Protein AF-Q8KQY7-F1 (afdb_monomer)

Mean predicted aligned error: 9.25 Å

Organism: Vibrio cholerae (NCBI:txid666)

Radius of gyration: 23.33 Å; Cα contacts (8 Å, |Δi|>4): 199; chains: 1; bounding box: 52×36×63 Å

Secondary structure (DSSP, 8-state):
-TTTTSHHHHHHHHHH--SS---HHHHHTS---GGGS-HHHHHHHHHHHHHHHTTSTTSTT-------SSSHHHHHHHHHHHHHHHHHHHHHHHHHHHHHHHTT-------PPPPGGG---TT-S-HHHHHHHHHHHHHHHHHHHHTTSB-SSS-SBS--SS-HHHHHHHHHTTTTTTSPPPSSS-----SS--STT-HHHH--

Solvent-accessible surface area (backbone atoms only — not comparable to full-atom values): 12326 Å² total; per-residue (Å²): 108,65,55,65,74,22,72,65,41,51,51,52,45,52,70,79,37,88,60,92,77,84,50,73,66,62,59,68,73,48,81,89,51,61,89,52,46,60,68,65,57,46,52,49,44,53,50,50,53,50,54,57,46,29,63,34,83,88,31,94,72,25,40,63,79,84,73,84,41,98,42,72,67,52,21,49,49,55,51,51,54,52,50,51,50,50,53,52,53,43,51,52,44,54,36,52,47,38,50,48,56,46,69,80,46,92,59,90,64,87,71,70,72,75,55,79,85,70,49,87,50,89,74,66,59,56,73,69,55,44,52,50,53,52,52,53,48,49,53,51,49,51,51,29,26,41,61,33,30,30,34,97,81,42,76,25,78,69,46,92,66,93,58,67,72,58,53,58,52,42,54,74,72,51,50,35,81,89,58,68,44,48,94,83,65,68,66,51,84,69,100,60,91,83,50,91,62,18,45,77,74,72,56,132

Structure (mmCIF, N/CA/C/O backbone):
data_AF-Q8KQY7-F1
#
_entry.id   AF-Q8KQY7-F1
#
loop_
_atom_site.group_PDB
_atom_site.id
_atom_site.type_symbol
_atom_site.label_atom_id
_atom_site.label_alt_id
_atom_site.la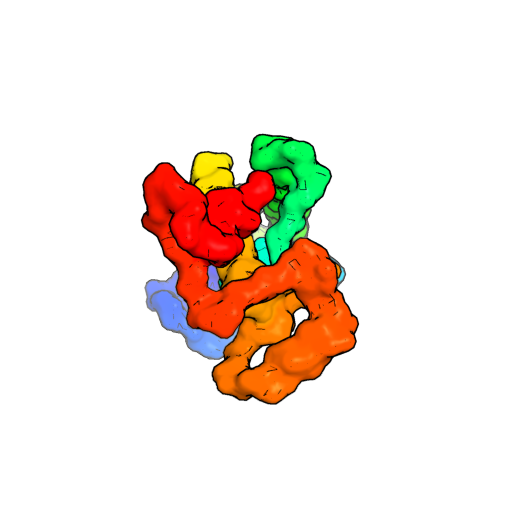bel_comp_id
_atom_site.label_asym_id
_atom_site.label_entity_id
_atom_site.label_seq_id
_atom_site.pdbx_PDB_ins_code
_atom_site.Cartn_x
_atom_site.Cartn_y
_atom_site.Cartn_z
_atom_site.occupancy
_atom_site.B_iso_or_equiv
_atom_site.auth_seq_id
_atom_site.auth_comp_id
_atom_site.auth_asym_id
_atom_site.auth_atom_id
_atom_site.pdbx_PDB_model_num
ATOM 1 N N . MET A 1 1 ? 7.259 -6.000 -18.649 1.00 64.69 1 MET A N 1
ATOM 2 C CA . MET A 1 1 ? 7.197 -5.222 -17.393 1.00 64.69 1 MET A CA 1
ATOM 3 C C . MET A 1 1 ? 8.483 -4.444 -17.168 1.00 64.69 1 MET A C 1
ATOM 5 O O . MET A 1 1 ? 8.448 -3.244 -17.367 1.00 64.69 1 MET A O 1
ATOM 9 N N . GLY A 1 2 ? 9.622 -5.087 -16.873 1.00 77.38 2 GLY A N 1
ATOM 10 C CA . GLY A 1 2 ? 10.841 -4.356 -16.487 1.00 77.38 2 GLY A CA 1
ATOM 11 C C . GLY A 1 2 ? 11.333 -3.293 -17.482 1.00 77.38 2 GLY A C 1
ATOM 12 O O . GLY A 1 2 ? 11.540 -2.163 -17.074 1.00 77.38 2 GLY A O 1
ATOM 13 N N . PHE A 1 3 ? 11.441 -3.603 -18.782 1.00 82.88 3 PHE A N 1
ATOM 14 C CA . PHE A 1 3 ? 11.858 -2.613 -19.793 1.00 82.88 3 PHE A CA 1
ATOM 15 C C . PHE A 1 3 ? 10.858 -1.455 -19.949 1.00 82.88 3 PHE A C 1
ATOM 17 O O . PHE A 1 3 ? 11.256 -0.295 -19.948 1.00 82.88 3 PHE A O 1
ATOM 24 N N . LEU A 1 4 ? 9.562 -1.766 -20.047 1.00 84.44 4 LEU A N 1
ATOM 25 C CA . LEU A 1 4 ? 8.505 -0.779 -20.307 1.00 84.44 4 LEU A CA 1
ATOM 26 C C . LEU A 1 4 ? 8.338 0.247 -19.179 1.00 84.44 4 LEU A C 1
ATOM 28 O O . LEU A 1 4 ? 7.911 1.364 -19.444 1.00 84.44 4 LEU A O 1
ATOM 32 N N . ASN A 1 5 ? 8.716 -0.114 -17.952 1.00 82.69 5 ASN A N 1
ATOM 33 C CA . ASN A 1 5 ? 8.678 0.787 -16.800 1.00 82.69 5 ASN A CA 1
ATOM 34 C C . ASN A 1 5 ? 9.937 1.660 -16.672 1.00 82.69 5 ASN A C 1
ATOM 36 O O . ASN A 1 5 ? 10.034 2.453 -15.744 1.00 82.69 5 ASN A O 1
ATOM 40 N N . THR A 1 6 ? 10.912 1.535 -17.578 1.00 84.62 6 THR A N 1
ATOM 41 C CA . THR A 1 6 ? 12.096 2.403 -17.549 1.00 84.62 6 THR A CA 1
ATOM 42 C C . THR A 1 6 ? 11.795 3.797 -18.118 1.00 84.62 6 THR A C 1
ATOM 44 O O . THR A 1 6 ? 10.953 3.940 -19.020 1.00 84.62 6 THR A O 1
ATOM 47 N N . PRO A 1 7 ? 12.540 4.836 -17.691 1.00 82.81 7 PRO A N 1
ATOM 48 C CA . PRO A 1 7 ? 12.459 6.170 -18.289 1.00 82.81 7 PRO A CA 1
ATOM 49 C C . PRO A 1 7 ? 12.719 6.163 -19.801 1.00 82.81 7 PRO A C 1
ATOM 51 O O . PRO A 1 7 ? 12.093 6.920 -20.542 1.00 82.81 7 PRO A O 1
ATOM 54 N N . LEU A 1 8 ? 13.596 5.269 -20.275 1.00 83.69 8 LEU A N 1
ATOM 55 C CA . LEU A 1 8 ? 13.886 5.108 -21.698 1.00 83.69 8 LEU A CA 1
ATOM 56 C C . LEU A 1 8 ? 12.649 4.660 -22.481 1.00 83.69 8 LEU A C 1
ATOM 58 O O . LEU A 1 8 ? 12.338 5.261 -23.506 1.00 83.69 8 LEU A O 1
ATOM 62 N N . ALA A 1 9 ? 11.943 3.624 -22.023 1.00 84.62 9 ALA A N 1
ATOM 63 C CA . ALA A 1 9 ? 10.748 3.153 -22.716 1.00 84.62 9 ALA A CA 1
ATOM 64 C C . ALA A 1 9 ? 9.664 4.240 -22.746 1.00 84.62 9 ALA A C 1
ATOM 66 O O . ALA A 1 9 ? 9.079 4.494 -23.796 1.00 84.62 9 ALA A O 1
ATOM 67 N N . THR A 1 10 ? 9.478 4.962 -21.637 1.00 84.44 10 THR A N 1
ATOM 68 C CA . THR A 1 10 ? 8.562 6.115 -21.575 1.00 84.44 10 THR A CA 1
ATOM 69 C C . THR A 1 10 ? 8.949 7.206 -22.579 1.00 84.44 10 THR A C 1
ATOM 71 O O . THR A 1 10 ? 8.086 7.769 -23.253 1.00 84.44 10 THR A O 1
ATOM 74 N N . TYR A 1 11 ? 10.243 7.505 -22.703 1.00 84.00 11 TYR A N 1
ATOM 75 C CA . TYR A 1 11 ? 10.756 8.473 -23.668 1.00 84.00 11 TYR A CA 1
ATOM 76 C C . TYR A 1 11 ? 10.518 8.027 -25.118 1.00 84.00 11 TYR A C 1
ATOM 78 O O . TYR A 1 11 ? 10.010 8.810 -25.919 1.00 84.00 11 TYR A O 1
ATOM 86 N N . LEU A 1 12 ? 10.823 6.768 -25.446 1.00 84.88 12 LEU A N 1
ATOM 87 C CA . LEU A 1 12 ? 10.627 6.212 -26.787 1.00 84.88 12 LEU A CA 1
ATOM 88 C C . LEU A 1 12 ? 9.147 6.189 -27.185 1.00 84.88 12 LEU A C 1
ATOM 90 O O . LEU A 1 12 ? 8.813 6.622 -28.284 1.00 84.88 12 LEU A O 1
ATOM 94 N N . ILE A 1 13 ? 8.255 5.781 -26.278 1.00 85.44 13 ILE A N 1
ATOM 95 C CA . ILE A 1 13 ? 6.805 5.794 -26.519 1.00 85.44 13 ILE A CA 1
ATOM 96 C C . ILE A 1 13 ? 6.324 7.215 -26.832 1.00 85.44 13 ILE A C 1
ATOM 98 O O . ILE A 1 13 ? 5.579 7.407 -27.786 1.00 85.44 13 ILE A O 1
ATOM 102 N N . ARG A 1 14 ? 6.790 8.227 -26.087 1.00 83.69 14 ARG A N 1
ATOM 103 C CA . ARG A 1 14 ? 6.428 9.637 -26.330 1.00 83.69 14 ARG A CA 1
ATOM 104 C C . ARG A 1 14 ? 6.978 10.199 -27.644 1.00 83.69 14 ARG A C 1
ATOM 106 O O . ARG A 1 14 ? 6.418 11.160 -28.166 1.00 83.69 14 ARG A O 1
ATOM 113 N N . LEU A 1 15 ? 8.083 9.652 -28.156 1.00 82.81 15 LEU A N 1
ATOM 114 C CA . LEU A 1 15 ? 8.613 10.017 -29.472 1.00 82.81 15 LEU A CA 1
ATOM 115 C C . LEU A 1 15 ? 7.800 9.391 -30.606 1.00 82.81 15 LEU A C 1
ATOM 117 O O . LEU A 1 15 ? 7.539 10.063 -31.602 1.00 82.81 15 LEU A O 1
ATOM 121 N N . LEU A 1 16 ? 7.424 8.118 -30.460 1.00 81.75 16 LEU A N 1
ATOM 122 C CA . LEU A 1 16 ? 6.660 7.378 -31.466 1.00 81.75 16 LEU A CA 1
ATOM 123 C C . LEU A 1 16 ? 5.197 7.830 -31.512 1.00 81.75 16 LEU A C 1
ATOM 125 O O . LEU A 1 16 ? 4.615 7.942 -32.588 1.00 81.75 16 LEU A O 1
ATOM 129 N N . ASN A 1 17 ? 4.621 8.153 -30.354 1.00 75.94 17 ASN A N 1
ATOM 130 C CA . ASN A 1 17 ? 3.233 8.556 -30.220 1.00 75.94 17 ASN A CA 1
ATOM 131 C C . ASN A 1 17 ? 3.121 9.825 -29.361 1.00 75.94 17 ASN A C 1
ATOM 133 O O . AS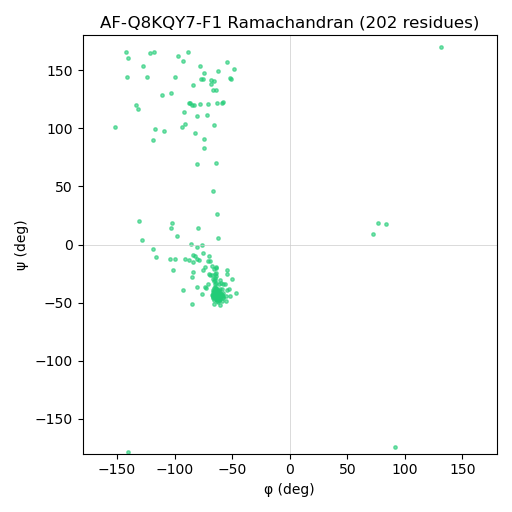N A 1 17 ? 3.447 9.852 -28.175 1.00 75.94 17 ASN A O 1
ATOM 137 N N . THR A 1 18 ? 2.637 10.904 -29.979 1.00 67.62 18 THR A N 1
ATOM 138 C CA . THR A 1 18 ? 2.414 12.199 -29.315 1.00 67.62 18 THR A CA 1
ATOM 139 C C . THR A 1 18 ? 1.090 12.260 -28.550 1.00 67.62 18 THR A C 1
ATOM 141 O O . THR A 1 18 ? 0.848 13.215 -27.811 1.00 67.62 18 THR A O 1
ATOM 144 N N . SER A 1 19 ? 0.220 11.260 -28.720 1.00 73.81 19 SER A N 1
ATOM 145 C CA . SER A 1 19 ? -1.048 11.133 -28.009 1.00 73.81 19 SER A CA 1
ATOM 146 C C . SER A 1 19 ? -0.892 10.291 -26.738 1.00 73.81 19 SER A C 1
ATOM 148 O O . SER A 1 19 ? 0.011 9.473 -26.612 1.00 73.81 19 SER A O 1
ATOM 150 N N . VAL A 1 20 ? -1.808 10.464 -25.783 1.00 70.62 20 VAL A N 1
ATOM 151 C CA . VAL A 1 20 ? -1.830 9.683 -24.528 1.00 70.62 20 VAL A CA 1
ATOM 152 C C . VAL A 1 20 ? -2.206 8.210 -24.773 1.00 70.62 20 VAL A C 1
ATOM 154 O O . VAL A 1 20 ? -2.038 7.369 -23.894 1.00 70.62 20 VAL A O 1
ATOM 157 N N . ASN A 1 21 ? -2.736 7.882 -25.954 1.00 80.94 21 ASN A N 1
ATOM 158 C CA . ASN A 1 21 ? -3.274 6.561 -26.241 1.00 80.94 21 ASN A CA 1
ATOM 159 C C . ASN A 1 21 ? -2.196 5.646 -26.831 1.00 80.94 21 ASN A C 1
ATOM 161 O O . ASN A 1 21 ? -1.873 5.774 -28.008 1.00 80.94 21 ASN A O 1
ATOM 165 N N . ILE A 1 22 ? -1.675 4.727 -26.019 1.00 79.56 22 ILE A N 1
ATOM 166 C CA . ILE A 1 22 ? -0.665 3.743 -26.424 1.00 79.56 22 ILE A CA 1
ATOM 167 C C . ILE A 1 22 ? -1.372 2.539 -27.054 1.00 79.56 22 ILE A C 1
ATOM 169 O O . ILE A 1 22 ? -2.180 1.877 -26.400 1.00 79.56 22 ILE A O 1
ATOM 173 N N . GLN A 1 23 ? -1.069 2.246 -28.317 1.00 83.81 23 GLN A N 1
ATOM 174 C CA . GLN A 1 23 ? -1.564 1.061 -29.016 1.00 83.81 23 GLN A CA 1
ATOM 175 C C . GLN A 1 23 ? -0.535 -0.074 -28.985 1.00 83.81 23 GLN A C 1
ATOM 177 O O . GLN A 1 23 ? 0.649 0.140 -28.748 1.00 83.81 23 GLN A O 1
ATOM 182 N N . VAL A 1 24 ? -0.985 -1.304 -29.256 1.00 82.56 24 VAL A N 1
ATOM 183 C CA . VAL A 1 24 ? -0.096 -2.481 -29.307 1.00 82.56 24 VAL A CA 1
ATOM 184 C C . VAL A 1 24 ? 1.002 -2.303 -30.364 1.00 82.56 24 VAL A C 1
ATOM 186 O O . VAL A 1 24 ? 2.148 -2.640 -30.090 1.00 82.56 24 VAL A O 1
ATOM 189 N N . GLY A 1 25 ? 0.676 -1.700 -31.515 1.00 80.50 25 GLY A N 1
ATOM 190 C CA . GLY A 1 25 ? 1.654 -1.404 -32.570 1.00 80.50 25 GLY A CA 1
ATOM 191 C C . GLY A 1 25 ? 2.779 -0.471 -32.109 1.00 80.50 25 GLY A C 1
ATOM 192 O O . GLY A 1 25 ? 3.936 -0.728 -32.413 1.00 80.50 25 GLY A O 1
ATOM 193 N N . ASP A 1 26 ? 2.471 0.530 -31.275 1.00 81.50 26 ASP A N 1
ATOM 194 C CA . ASP A 1 26 ? 3.483 1.455 -30.738 1.00 81.50 26 ASP A CA 1
ATOM 195 C C . ASP A 1 26 ? 4.498 0.740 -29.829 1.00 81.50 26 ASP A C 1
ATOM 197 O O . ASP A 1 26 ? 5.641 1.174 -29.698 1.00 81.50 26 ASP A O 1
ATOM 201 N N . ILE A 1 27 ? 4.074 -0.345 -29.171 1.00 82.56 27 ILE A N 1
ATOM 202 C CA . ILE A 1 27 ? 4.930 -1.169 -28.310 1.00 82.56 27 ILE A CA 1
ATOM 203 C C . ILE A 1 27 ? 5.768 -2.138 -29.153 1.00 82.56 27 ILE A C 1
ATOM 205 O O . ILE A 1 27 ? 6.920 -2.387 -28.807 1.00 82.56 27 ILE A O 1
ATOM 209 N N . GLU A 1 28 ? 5.214 -2.677 -30.244 1.00 83.81 28 GLU A N 1
ATOM 210 C CA . GLU A 1 28 ? 5.946 -3.547 -31.178 1.00 83.81 28 GLU A CA 1
ATOM 211 C C . GLU A 1 28 ? 7.076 -2.806 -31.905 1.00 83.81 28 GLU A C 1
ATOM 213 O O . GLU A 1 28 ? 8.111 -3.406 -32.192 1.00 83.81 28 GLU A O 1
ATOM 218 N N . ASP A 1 29 ? 6.913 -1.502 -32.133 1.00 82.81 29 ASP A N 1
ATOM 219 C CA . ASP A 1 29 ? 7.931 -0.646 -32.749 1.00 82.81 29 ASP A CA 1
ATOM 220 C C . ASP A 1 29 ? 9.097 -0.293 -31.798 1.00 82.81 29 ASP A C 1
ATOM 222 O O . ASP A 1 29 ? 10.098 0.298 -32.222 1.00 82.81 29 ASP A O 1
ATOM 226 N N . LEU A 1 30 ? 9.013 -0.653 -30.509 1.00 83.62 30 LEU A N 1
ATOM 227 C CA . LEU A 1 30 ? 10.100 -0.433 -29.554 1.00 83.62 30 LEU A CA 1
ATOM 228 C C . LEU A 1 30 ? 11.254 -1.428 -29.760 1.00 83.62 30 LEU A C 1
ATOM 230 O O . LEU A 1 30 ? 11.039 -2.598 -30.077 1.00 83.62 30 LEU A O 1
ATOM 234 N N . PRO A 1 31 ? 12.507 -1.010 -29.497 1.00 83.00 31 PRO A N 1
ATOM 235 C CA . PRO A 1 31 ? 13.640 -1.923 -29.537 1.00 83.00 31 PRO A CA 1
ATOM 236 C C . PRO A 1 31 ? 13.498 -3.007 -28.460 1.00 83.00 31 PRO A C 1
ATOM 238 O O . PRO A 1 31 ? 13.258 -2.707 -27.287 1.00 83.00 31 PRO A O 1
ATOM 241 N N . ASP A 1 32 ? 13.716 -4.269 -28.838 1.00 79.62 32 ASP A N 1
ATOM 242 C CA . ASP A 1 32 ? 13.696 -5.378 -27.885 1.00 79.62 32 ASP A CA 1
ATOM 243 C C . ASP A 1 32 ? 14.960 -5.383 -27.009 1.00 79.62 32 ASP A C 1
ATOM 245 O O . ASP A 1 32 ? 15.990 -5.980 -27.326 1.00 79.62 32 ASP A O 1
ATOM 249 N N . LEU A 1 33 ? 14.866 -4.692 -25.873 1.00 80.44 33 LEU A N 1
ATOM 250 C CA . LEU A 1 33 ? 15.882 -4.662 -24.817 1.00 80.44 33 LEU A CA 1
ATOM 251 C C . LEU A 1 33 ? 15.495 -5.536 -23.616 1.00 80.44 33 LEU A C 1
ATOM 253 O O . LEU A 1 33 ? 16.112 -5.451 -22.552 1.00 80.44 33 LEU A O 1
ATOM 257 N N . SER A 1 34 ? 14.494 -6.409 -23.770 1.00 78.06 34 SER A N 1
ATOM 258 C CA . SER A 1 34 ? 14.005 -7.270 -22.687 1.00 78.06 34 SER A CA 1
ATOM 259 C C . SER A 1 34 ? 15.092 -8.199 -22.133 1.00 78.06 34 SER A C 1
ATOM 261 O O . SER A 1 34 ? 15.149 -8.436 -20.928 1.00 78.06 34 SER A O 1
ATOM 263 N N . SER A 1 35 ? 16.014 -8.645 -22.992 1.00 82.00 35 SER A N 1
ATOM 264 C CA . SER A 1 35 ? 17.150 -9.509 -22.640 1.00 82.00 35 SER A CA 1
ATOM 265 C C . SER A 1 35 ? 18.160 -8.874 -21.675 1.00 82.00 35 SER A C 1
ATOM 267 O O . SER A 1 35 ? 18.935 -9.592 -21.043 1.00 82.00 35 SER A O 1
ATOM 269 N N . LYS A 1 36 ? 18.167 -7.541 -21.550 1.00 82.12 36 LYS A N 1
ATOM 270 C CA . LYS A 1 36 ? 19.074 -6.789 -20.664 1.00 82.12 36 LYS A CA 1
ATOM 271 C C . LYS A 1 36 ? 18.530 -6.629 -19.254 1.00 82.12 36 LYS A C 1
ATOM 273 O O . LYS A 1 36 ? 19.268 -6.274 -18.338 1.00 82.12 36 LYS A O 1
ATOM 278 N N . VAL A 1 37 ? 17.247 -6.912 -19.073 1.00 85.00 37 VAL A N 1
ATOM 279 C CA . VAL A 1 37 ? 16.591 -6.822 -17.781 1.00 85.00 37 VAL A CA 1
ATOM 280 C C . VAL A 1 37 ? 16.766 -8.142 -17.042 1.00 85.00 37 VAL A C 1
ATOM 282 O O . VAL A 1 37 ? 16.335 -9.199 -17.501 1.00 85.00 37 VAL A O 1
ATOM 285 N N . ASN A 1 38 ? 17.372 -8.081 -15.861 1.00 88.31 38 ASN A N 1
ATOM 286 C CA . ASN A 1 38 ? 17.484 -9.242 -14.994 1.00 88.31 38 ASN A CA 1
ATOM 287 C C . ASN A 1 38 ? 16.098 -9.592 -14.415 1.00 88.31 38 ASN A C 1
ATOM 289 O O . ASN A 1 38 ? 15.500 -8.775 -13.708 1.00 88.31 38 ASN A O 1
ATOM 293 N N . PRO A 1 39 ? 15.575 -10.808 -14.657 1.00 89.44 39 PRO A N 1
ATOM 294 C CA . PRO A 1 39 ? 14.245 -11.191 -14.190 1.00 89.44 39 PRO A CA 1
ATOM 295 C C . PRO A 1 39 ? 14.139 -11.226 -12.660 1.00 89.44 39 PRO A C 1
ATOM 297 O O . PRO A 1 39 ? 13.041 -11.060 -12.128 1.00 89.44 39 PRO A O 1
ATOM 300 N N . LYS A 1 40 ? 15.255 -11.419 -11.940 1.00 91.62 40 LYS A N 1
ATOM 301 C CA . LYS A 1 40 ? 15.258 -11.419 -10.469 1.00 91.62 40 LYS A CA 1
ATOM 302 C C . LYS A 1 40 ? 14.943 -10.039 -9.901 1.00 91.62 40 LYS A C 1
ATOM 304 O O . LYS A 1 40 ? 14.118 -9.946 -8.999 1.00 91.62 40 LYS A O 1
ATOM 309 N N . ASP A 1 41 ? 15.533 -8.995 -10.474 1.00 91.00 41 ASP A N 1
ATOM 310 C CA . ASP A 1 41 ? 15.344 -7.614 -10.016 1.00 91.00 41 ASP A CA 1
ATOM 311 C C . ASP A 1 41 ? 13.896 -7.169 -10.259 1.00 91.00 41 ASP A C 1
ATOM 313 O O . ASP A 1 41 ? 13.262 -6.585 -9.385 1.00 91.00 41 ASP A O 1
ATOM 317 N N . VAL A 1 42 ? 13.320 -7.564 -11.401 1.00 91.88 42 VAL A N 1
ATOM 318 C CA . VAL A 1 42 ? 11.896 -7.338 -11.705 1.00 91.88 42 VAL A CA 1
ATOM 319 C C . VAL A 1 42 ? 10.988 -8.093 -10.739 1.00 91.88 42 VAL A C 1
ATOM 321 O O . VAL A 1 42 ? 10.008 -7.536 -10.255 1.00 91.88 42 VAL A O 1
ATOM 324 N N . SER A 1 43 ? 11.300 -9.358 -10.450 1.00 93.88 43 SER A N 1
ATOM 325 C CA . SER A 1 43 ? 10.497 -10.168 -9.526 1.00 93.88 43 SER A CA 1
ATOM 326 C C . SER A 1 43 ? 10.514 -9.572 -8.119 1.00 93.88 43 SER A C 1
ATOM 328 O O . SER A 1 43 ? 9.472 -9.509 -7.472 1.00 93.88 43 SER A O 1
ATOM 330 N N . ARG A 1 44 ? 11.675 -9.073 -7.678 1.00 95.38 44 ARG A N 1
ATOM 331 C CA . ARG A 1 44 ? 11.821 -8.397 -6.389 1.00 95.38 44 ARG A CA 1
ATOM 332 C C . ARG A 1 44 ? 11.067 -7.069 -6.345 1.00 95.38 44 ARG A C 1
ATOM 334 O O . ARG A 1 44 ? 10.378 -6.812 -5.367 1.00 95.38 44 ARG A O 1
ATOM 341 N N . ALA A 1 45 ? 11.138 -6.262 -7.403 1.00 93.06 45 ALA A N 1
ATOM 342 C CA . ALA A 1 45 ? 10.368 -5.023 -7.502 1.00 93.06 45 ALA A CA 1
ATOM 343 C C . ALA A 1 45 ? 8.855 -5.288 -7.392 1.00 93.06 45 ALA A C 1
ATOM 345 O O . ALA A 1 45 ? 8.168 -4.633 -6.614 1.00 93.06 45 ALA A O 1
ATOM 346 N N . ILE A 1 46 ? 8.350 -6.313 -8.092 1.00 93.94 46 ILE A N 1
ATOM 347 C CA . ILE A 1 46 ? 6.941 -6.734 -8.002 1.00 93.94 46 ILE A CA 1
ATOM 348 C C . ILE A 1 46 ? 6.585 -7.173 -6.578 1.00 93.94 46 ILE A C 1
ATOM 350 O O . ILE A 1 46 ? 5.524 -6.811 -6.073 1.00 93.94 46 ILE A O 1
ATOM 354 N N . GLU A 1 47 ? 7.450 -7.951 -5.926 1.00 95.56 47 GLU A N 1
ATOM 355 C CA . GLU A 1 47 ? 7.238 -8.403 -4.549 1.00 95.56 47 GLU A CA 1
ATOM 356 C C . GLU A 1 47 ? 7.159 -7.223 -3.570 1.00 95.56 47 GLU A C 1
ATOM 358 O O . GLU A 1 47 ? 6.258 -7.188 -2.734 1.00 95.56 47 GLU A O 1
ATOM 363 N N . LEU A 1 48 ? 8.054 -6.239 -3.696 1.00 94.81 48 LEU A N 1
ATOM 364 C CA . LEU A 1 48 ? 8.064 -5.030 -2.868 1.00 94.81 48 LEU A CA 1
ATOM 365 C C . LEU A 1 48 ? 6.792 -4.203 -3.063 1.00 94.81 48 LEU A C 1
ATOM 367 O O . LEU A 1 48 ? 6.137 -3.861 -2.079 1.00 94.81 48 LEU A O 1
ATOM 371 N N . SER A 1 49 ? 6.397 -3.949 -4.314 1.00 94.12 49 SER A N 1
ATOM 372 C CA . SER A 1 49 ? 5.151 -3.237 -4.618 1.00 94.12 49 SER A CA 1
ATOM 373 C C . SER A 1 49 ? 3.927 -3.986 -4.099 1.00 94.12 49 SER A C 1
ATOM 375 O O . SER A 1 49 ? 3.021 -3.370 -3.549 1.00 94.12 49 SER A O 1
ATOM 377 N N . LYS A 1 50 ? 3.900 -5.321 -4.217 1.00 94.44 50 LYS A N 1
ATOM 378 C CA . LYS A 1 50 ? 2.807 -6.138 -3.676 1.00 94.44 50 LYS A CA 1
ATOM 379 C C . LYS A 1 50 ? 2.770 -6.090 -2.148 1.00 94.44 50 LYS A C 1
ATOM 381 O O . LYS A 1 50 ? 1.694 -6.009 -1.565 1.00 94.44 50 LYS A O 1
ATOM 386 N N . THR A 1 51 ? 3.935 -6.143 -1.510 1.00 93.50 51 THR A N 1
ATOM 387 C CA . THR A 1 51 ? 4.058 -6.092 -0.051 1.00 93.50 51 THR A CA 1
ATOM 388 C C . THR A 1 51 ? 3.535 -4.767 0.483 1.00 93.50 51 THR A C 1
ATOM 390 O O . THR A 1 51 ? 2.733 -4.783 1.408 1.00 93.50 51 THR A O 1
ATOM 393 N N . GLU A 1 52 ? 3.930 -3.645 -0.125 1.00 94.44 52 GLU A N 1
ATOM 394 C CA . GLU A 1 52 ? 3.453 -2.309 0.249 1.00 94.44 52 GLU A CA 1
ATOM 395 C C . GLU A 1 52 ? 1.958 -2.142 -0.026 1.00 94.44 52 GLU A C 1
ATOM 397 O O . GLU A 1 52 ? 1.225 -1.726 0.864 1.00 94.44 52 GLU A O 1
ATOM 402 N N . TRP A 1 53 ? 1.478 -2.578 -1.194 1.00 94.31 53 TRP A N 1
ATOM 403 C CA . TRP A 1 53 ? 0.052 -2.557 -1.519 1.00 94.31 53 TRP A CA 1
ATOM 404 C C . TRP A 1 53 ? -0.784 -3.310 -0.478 1.00 94.31 53 TRP A C 1
ATOM 406 O O . TRP A 1 53 ? -1.797 -2.810 -0.002 1.00 94.31 53 TRP A O 1
ATOM 416 N N . ASN A 1 54 ? -0.327 -4.492 -0.057 1.00 93.62 54 ASN A N 1
ATOM 417 C CA . ASN A 1 54 ? -1.009 -5.309 0.946 1.00 93.62 54 ASN A CA 1
ATOM 418 C C . ASN A 1 54 ? -0.965 -4.725 2.370 1.00 93.62 54 ASN A C 1
ATOM 420 O O . ASN A 1 54 ? -1.688 -5.221 3.235 1.00 93.62 54 ASN A O 1
ATOM 424 N N . MET A 1 55 ? -0.167 -3.680 2.629 1.00 93.00 55 MET A N 1
ATOM 425 C CA . MET A 1 55 ? -0.223 -2.936 3.895 1.00 93.00 55 MET A CA 1
ATOM 426 C C . MET A 1 55 ? -1.458 -2.039 3.992 1.00 93.00 55 MET A C 1
ATOM 428 O O . MET A 1 55 ? -1.820 -1.632 5.100 1.00 93.00 55 MET A O 1
ATOM 432 N N . TRP A 1 56 ? -2.093 -1.723 2.861 1.00 93.81 56 TRP A N 1
ATOM 433 C CA . TRP A 1 56 ? -3.233 -0.820 2.801 1.00 93.81 56 TRP A CA 1
ATOM 434 C C . TRP A 1 56 ? -4.560 -1.569 2.729 1.00 93.81 56 TRP A C 1
ATOM 436 O O . TRP A 1 56 ? -4.689 -2.599 2.068 1.00 93.81 56 TRP A O 1
ATOM 446 N N . GLU A 1 57 ? -5.582 -1.020 3.382 1.00 91.19 57 GLU A N 1
ATOM 447 C CA . GLU A 1 57 ? -6.931 -1.599 3.442 1.00 91.19 57 GLU A CA 1
ATOM 448 C C . GLU A 1 57 ? -7.625 -1.664 2.068 1.00 91.19 57 GLU A C 1
ATOM 450 O O . GLU A 1 57 ? -8.564 -2.437 1.863 1.00 91.19 57 GLU A O 1
ATOM 455 N N . SER A 1 58 ? -7.151 -0.863 1.112 1.00 88.94 58 SER A N 1
ATOM 456 C CA . SER A 1 58 ? -7.563 -0.877 -0.294 1.00 88.94 58 SER A CA 1
ATOM 457 C C . SER A 1 58 ? -7.168 -2.170 -1.020 1.00 88.94 58 SER A C 1
ATOM 459 O O . 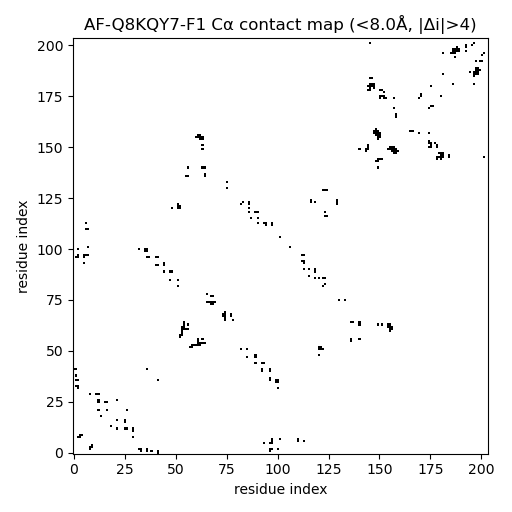SER A 1 58 ? -7.781 -2.504 -2.039 1.00 88.94 58 SER A O 1
ATOM 461 N N . SER A 1 59 ? -6.185 -2.919 -0.506 1.00 91.56 59 SER A N 1
ATOM 462 C CA . SER A 1 59 ? -5.761 -4.185 -1.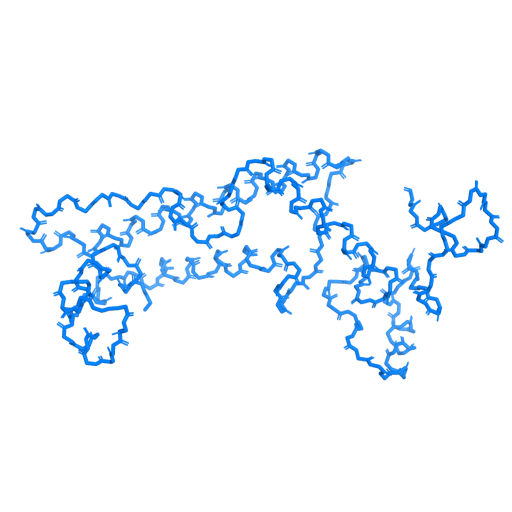097 1.00 91.56 59 SER A CA 1
ATOM 463 C C . SER A 1 59 ? -6.743 -5.323 -0.828 1.00 91.56 59 SER A C 1
ATOM 465 O O . SER A 1 59 ? -7.273 -5.506 0.267 1.00 91.56 59 SER A O 1
ATOM 467 N N . PHE A 1 60 ? -6.914 -6.174 -1.840 1.00 85.06 60 PHE A N 1
ATOM 468 C CA . PHE A 1 60 ? -7.678 -7.415 -1.732 1.00 85.06 60 PHE A CA 1
ATOM 469 C C . PHE A 1 60 ? -7.062 -8.431 -0.762 1.00 85.06 60 PHE A C 1
ATOM 471 O O . PHE A 1 60 ? -7.789 -9.256 -0.214 1.00 85.06 60 PHE A O 1
ATOM 478 N N . GLU A 1 61 ? -5.743 -8.389 -0.562 1.00 88.50 61 GLU A N 1
ATOM 479 C CA . GLU A 1 61 ? -5.008 -9.289 0.338 1.00 88.50 61 GLU A CA 1
ATOM 480 C C . GLU A 1 61 ? -4.642 -8.602 1.666 1.00 88.50 61 GLU A C 1
ATOM 482 O O . GLU A 1 61 ? -3.756 -9.068 2.381 1.00 88.50 61 GLU A O 1
ATOM 487 N N . PHE A 1 62 ? -5.308 -7.494 2.009 1.00 90.38 62 PHE A N 1
ATOM 488 C CA . PHE A 1 62 ? -5.078 -6.802 3.273 1.00 90.38 62 PHE A CA 1
ATOM 489 C C . PHE A 1 62 ? -5.327 -7.727 4.472 1.00 90.38 62 PHE A C 1
ATOM 491 O O . PHE A 1 62 ? -6.428 -8.265 4.647 1.00 90.38 62 PHE A O 1
ATOM 498 N N . SER A 1 63 ? -4.301 -7.890 5.309 1.00 84.12 63 SER A N 1
ATOM 499 C CA . SER A 1 63 ? -4.323 -8.795 6.461 1.00 84.12 63 SER A CA 1
ATOM 500 C C . SER A 1 63 ? -4.595 -8.111 7.801 1.00 84.12 63 SER A C 1
ATOM 502 O O . SER A 1 63 ? -4.910 -8.803 8.767 1.00 84.12 63 SER A O 1
ATOM 504 N N . GLY A 1 64 ? -4.531 -6.779 7.858 1.00 87.00 64 GLY A N 1
ATOM 505 C CA . GLY A 1 64 ? -4.723 -5.989 9.072 1.00 87.00 64 GLY A CA 1
ATOM 506 C C . GLY A 1 64 ? -3.621 -4.952 9.276 1.00 87.00 64 GLY A C 1
ATOM 507 O O . GLY A 1 64 ? -2.602 -4.944 8.584 1.00 87.00 64 GLY A O 1
ATOM 508 N N . VAL A 1 65 ? -3.820 -4.053 10.243 1.00 89.50 65 VAL A N 1
ATOM 509 C CA . VAL A 1 65 ? -2.805 -3.050 10.597 1.00 89.50 65 VAL A CA 1
ATOM 510 C C . VAL A 1 65 ? -1.833 -3.639 11.612 1.00 89.50 65 VAL A C 1
ATOM 512 O O . VAL A 1 65 ? -2.231 -4.024 12.711 1.00 89.50 65 VAL A O 1
ATOM 515 N N . LYS A 1 66 ? -0.541 -3.657 11.272 1.00 85.62 66 LYS A N 1
ATOM 516 C CA . LYS A 1 66 ? 0.521 -4.029 12.215 1.00 85.62 66 LYS A CA 1
ATOM 517 C C . LYS A 1 66 ? 0.705 -2.924 13.251 1.00 85.62 66 LYS A C 1
ATOM 519 O O . LYS A 1 66 ? 1.173 -1.833 12.931 1.00 85.62 66 LYS A O 1
ATOM 524 N N . PHE A 1 67 ? 0.343 -3.215 14.495 1.00 86.19 67 PHE A N 1
ATOM 525 C CA . PHE A 1 67 ? 0.527 -2.317 15.630 1.00 86.19 67 PHE A CA 1
ATOM 526 C C . PHE A 1 67 ? 1.445 -2.986 16.661 1.00 86.19 67 PHE A C 1
ATOM 528 O O . PHE A 1 67 ? 0.990 -3.733 17.522 1.00 86.19 67 PHE A O 1
ATOM 535 N N . GLU A 1 68 ? 2.754 -2.763 16.528 1.00 83.81 68 GLU A N 1
ATOM 536 C CA . GLU A 1 68 ? 3.792 -3.484 17.293 1.00 83.81 68 GLU A CA 1
ATOM 537 C C . GLU A 1 68 ? 4.414 -2.652 18.434 1.00 83.81 68 GLU A C 1
ATOM 539 O O . GLU A 1 68 ? 5.110 -3.189 19.296 1.00 83.81 68 GLU A O 1
ATOM 544 N N . GLY A 1 69 ? 4.173 -1.339 18.460 1.00 83.50 69 GLY A N 1
ATOM 545 C CA . GLY A 1 69 ? 4.653 -0.422 19.493 1.00 83.50 69 GLY A CA 1
ATOM 546 C C . GLY A 1 69 ? 3.705 -0.300 20.688 1.00 83.50 69 GLY A C 1
ATOM 547 O O . GLY A 1 69 ? 2.532 -0.668 20.630 1.00 83.50 69 GLY A O 1
ATOM 548 N N . LYS A 1 70 ? 4.198 0.278 21.793 1.00 87.44 70 LYS A N 1
ATOM 549 C CA . LYS A 1 70 ? 3.378 0.534 22.997 1.00 87.44 70 LYS A CA 1
ATOM 550 C C . LYS A 1 70 ? 2.528 1.796 22.878 1.00 87.44 70 LYS A C 1
ATOM 552 O O . LYS A 1 70 ? 1.665 2.048 23.712 1.00 87.44 70 LYS A O 1
ATOM 557 N N . SER A 1 71 ? 2.812 2.620 21.876 1.00 91.81 71 SER A N 1
ATOM 558 C CA . SER A 1 71 ? 2.106 3.861 21.593 1.00 91.81 71 SER A CA 1
ATOM 559 C C . SER A 1 71 ? 1.923 4.034 20.092 1.00 91.81 71 SER A C 1
ATOM 561 O O . SER A 1 71 ? 2.665 3.459 19.294 1.00 91.81 71 SER A O 1
ATOM 563 N N . PHE A 1 72 ? 0.974 4.892 19.713 1.00 90.06 72 PHE A N 1
ATOM 564 C CA . PHE A 1 72 ? 0.763 5.277 18.319 1.00 90.06 72 PHE A CA 1
ATOM 565 C C . PHE A 1 72 ? 2.061 5.759 17.655 1.00 90.06 72 PHE A C 1
ATOM 567 O O . PHE A 1 72 ? 2.368 5.354 16.539 1.00 90.06 72 PHE A O 1
ATOM 574 N N . TYR A 1 73 ? 2.842 6.588 18.356 1.00 92.50 73 TYR A N 1
ATOM 575 C CA . TYR A 1 73 ? 4.092 7.134 17.830 1.00 92.50 73 TYR A CA 1
ATOM 576 C C . TYR A 1 73 ? 5.135 6.045 17.559 1.00 92.50 73 TYR A C 1
ATOM 578 O O . TYR A 1 73 ? 5.750 6.046 16.497 1.00 92.50 73 TYR A O 1
ATOM 586 N N . GLU A 1 74 ? 5.322 5.105 18.490 1.00 94.31 74 GLU A N 1
ATOM 587 C CA . GLU A 1 74 ? 6.274 4.002 18.308 1.00 94.31 74 GLU A CA 1
ATOM 588 C C . GLU A 1 74 ? 5.866 3.087 17.149 1.00 94.31 74 GLU A C 1
ATOM 590 O O . GLU A 1 74 ? 6.698 2.783 16.296 1.00 94.31 74 GLU A O 1
ATOM 595 N N . SER A 1 75 ? 4.589 2.701 17.077 1.00 94.50 75 SER A N 1
ATOM 596 C CA . SER A 1 75 ? 4.070 1.869 15.985 1.00 94.50 75 SER A CA 1
ATOM 597 C C . SER A 1 75 ? 4.185 2.575 14.631 1.00 94.50 75 SER A C 1
ATOM 599 O O . SER A 1 75 ? 4.649 1.977 13.661 1.00 94.50 75 SER A O 1
ATOM 601 N N . PHE A 1 76 ? 3.834 3.865 14.567 1.00 94.88 76 PHE A N 1
ATOM 602 C CA . PHE A 1 76 ? 3.970 4.657 13.346 1.00 94.88 76 PHE A CA 1
ATOM 603 C C . PHE A 1 76 ? 5.432 4.791 12.919 1.00 94.88 76 PHE A C 1
ATOM 605 O O . PHE A 1 76 ? 5.738 4.705 11.735 1.00 94.88 76 PHE A O 1
ATOM 612 N N . LYS A 1 77 ? 6.348 4.977 13.874 1.00 94.81 77 LYS A N 1
ATOM 613 C CA . LYS A 1 77 ? 7.779 5.065 13.588 1.00 94.81 77 LYS A CA 1
ATOM 614 C C . LYS A 1 77 ? 8.297 3.778 12.939 1.00 94.81 77 LYS A C 1
ATOM 616 O O . LYS A 1 77 ? 8.970 3.869 11.919 1.00 94.81 77 LYS A O 1
ATOM 621 N N . LEU A 1 78 ? 7.945 2.609 13.479 1.00 95.12 78 LEU A N 1
ATOM 622 C CA . LEU A 1 78 ? 8.320 1.313 12.895 1.00 95.12 78 LEU A CA 1
ATOM 623 C C . LEU A 1 78 ? 7.741 1.137 11.484 1.00 95.12 78 LEU A C 1
ATOM 625 O O . LEU A 1 78 ? 8.449 0.731 10.564 1.00 95.12 78 LEU A O 1
ATOM 629 N N . PHE A 1 79 ? 6.473 1.505 11.291 1.00 94.62 79 PHE A N 1
ATOM 630 C CA . PHE A 1 79 ? 5.830 1.489 9.977 1.00 94.62 79 PHE A CA 1
ATOM 631 C C . PHE A 1 79 ? 6.524 2.429 8.976 1.00 94.62 79 PHE A C 1
ATOM 633 O O . PHE A 1 79 ? 6.770 2.061 7.826 1.00 94.62 79 PHE A O 1
ATOM 640 N N . HIS A 1 80 ? 6.883 3.636 9.410 1.00 94.50 80 HIS A N 1
ATOM 641 C CA . HIS A 1 80 ? 7.589 4.607 8.582 1.00 94.50 80 HIS A CA 1
ATOM 642 C C . HIS A 1 80 ? 8.998 4.127 8.201 1.00 94.50 80 HIS A C 1
ATOM 644 O O . HIS A 1 80 ? 9.411 4.282 7.053 1.00 94.50 80 HIS A O 1
ATOM 650 N N . GLU A 1 81 ? 9.730 3.511 9.130 1.00 94.81 81 GLU A N 1
ATOM 651 C CA . GLU A 1 81 ? 11.044 2.917 8.858 1.00 94.81 81 GLU A CA 1
ATOM 652 C C . GLU A 1 81 ? 10.943 1.783 7.824 1.00 94.81 81 GLU A C 1
ATOM 654 O O . GLU A 1 81 ? 11.733 1.735 6.878 1.00 94.81 81 GLU A O 1
ATOM 659 N N . GLU A 1 82 ? 9.939 0.913 7.952 1.00 94.25 82 GLU A N 1
ATOM 660 C CA . GLU A 1 82 ? 9.713 -0.196 7.024 1.00 94.25 82 GLU A CA 1
ATOM 661 C C . GLU A 1 82 ? 9.328 0.281 5.617 1.00 94.25 82 GLU A C 1
ATOM 663 O O . GLU A 1 82 ? 9.915 -0.154 4.626 1.00 94.25 82 GLU A O 1
ATOM 668 N N . THR A 1 83 ? 8.383 1.215 5.513 1.00 93.75 83 THR A N 1
ATOM 669 C CA . THR A 1 83 ? 7.967 1.789 4.222 1.00 93.75 83 THR A CA 1
ATOM 670 C C . THR A 1 83 ? 9.108 2.550 3.553 1.00 93.75 83 THR A C 1
ATOM 672 O O . THR A 1 83 ? 9.346 2.374 2.360 1.00 93.75 83 THR A O 1
ATOM 675 N N . THR A 1 84 ? 9.897 3.308 4.320 1.00 94.56 84 THR A N 1
ATOM 676 C CA . THR A 1 84 ? 11.100 3.989 3.816 1.00 94.56 84 THR A CA 1
ATOM 677 C C . THR A 1 84 ? 12.127 2.992 3.282 1.00 94.56 84 THR A C 1
ATOM 679 O O . THR A 1 84 ? 12.744 3.230 2.242 1.00 94.56 84 THR A O 1
ATOM 682 N N . ARG A 1 85 ? 12.314 1.850 3.954 1.00 96.38 85 ARG A N 1
ATOM 683 C CA . ARG A 1 85 ? 13.191 0.775 3.473 1.00 96.38 85 ARG A CA 1
ATOM 684 C C . ARG A 1 85 ? 12.706 0.216 2.137 1.00 96.38 85 ARG A C 1
ATOM 686 O O . ARG A 1 85 ? 13.511 0.106 1.217 1.00 96.38 85 ARG A O 1
ATOM 693 N N . ILE A 1 86 ? 11.412 -0.087 2.022 1.00 95.69 86 ILE A N 1
ATOM 694 C CA . ILE A 1 86 ? 10.801 -0.609 0.791 1.00 95.69 86 ILE A CA 1
ATOM 695 C C . ILE A 1 86 ? 10.944 0.392 -0.363 1.00 95.69 86 ILE A C 1
ATOM 697 O O . ILE A 1 86 ? 11.365 -0.000 -1.450 1.00 95.69 86 ILE A O 1
ATOM 701 N N . ILE A 1 87 ? 10.647 1.675 -0.127 1.00 94.81 87 ILE A N 1
ATOM 702 C CA . ILE A 1 87 ? 10.760 2.743 -1.134 1.00 94.81 87 ILE A CA 1
ATOM 703 C C . ILE A 1 87 ? 12.196 2.848 -1.648 1.00 94.81 87 ILE A C 1
ATOM 705 O O . ILE A 1 87 ? 12.417 2.844 -2.857 1.00 94.81 87 ILE A O 1
ATOM 709 N N . ASN A 1 88 ? 13.177 2.893 -0.743 1.00 94.69 88 ASN A N 1
ATOM 710 C CA . ASN A 1 88 ? 14.584 2.975 -1.129 1.00 94.69 88 ASN A CA 1
ATOM 711 C C . ASN A 1 88 ? 15.045 1.717 -1.877 1.00 94.69 88 ASN A C 1
ATOM 713 O O . ASN A 1 88 ? 15.757 1.823 -2.871 1.00 94.69 88 ASN A O 1
ATOM 717 N N . GLU A 1 89 ? 14.635 0.523 -1.439 1.00 95.44 89 GLU A N 1
ATOM 718 C CA . GLU A 1 89 ? 14.985 -0.720 -2.133 1.00 95.44 89 GLU A CA 1
ATOM 719 C C . GLU A 1 89 ? 14.405 -0.735 -3.555 1.00 95.44 89 GLU A C 1
ATOM 721 O O . GLU A 1 89 ? 15.139 -0.976 -4.515 1.00 95.44 89 GLU A O 1
ATOM 726 N N . LEU A 1 90 ? 13.127 -0.386 -3.719 1.00 94.31 90 LEU A N 1
ATOM 727 C CA . LEU A 1 90 ? 12.490 -0.304 -5.032 1.00 94.31 90 LEU A CA 1
ATOM 728 C C . LEU A 1 90 ? 13.172 0.737 -5.931 1.00 94.31 90 LEU A C 1
ATOM 730 O O . LEU A 1 90 ? 13.482 0.439 -7.082 1.00 94.31 90 LEU A O 1
ATOM 734 N N . HIS A 1 91 ? 13.496 1.911 -5.386 1.00 93.12 91 HIS A N 1
ATOM 735 C CA . HIS A 1 91 ? 14.231 2.963 -6.091 1.00 93.12 91 HIS A CA 1
ATOM 736 C C . HIS A 1 91 ? 15.599 2.494 -6.594 1.00 93.12 91 HIS A C 1
ATOM 738 O O . HIS A 1 91 ? 15.971 2.756 -7.740 1.00 93.12 91 HIS A O 1
ATOM 744 N N . THR A 1 92 ? 16.340 1.733 -5.783 1.00 92.44 92 THR A N 1
ATOM 745 C CA . THR A 1 92 ? 17.621 1.166 -6.230 1.00 92.44 92 THR A CA 1
ATOM 746 C C . THR A 1 92 ? 17.438 0.144 -7.350 1.00 92.44 92 THR A C 1
ATOM 748 O O . THR A 1 92 ? 18.209 0.152 -8.310 1.00 92.44 92 THR A O 1
ATOM 751 N N . LEU A 1 93 ? 16.404 -0.701 -7.277 1.00 91.94 93 LEU A N 1
ATOM 752 C CA . LEU A 1 93 ? 16.106 -1.694 -8.310 1.00 91.94 93 LEU A CA 1
ATOM 753 C C . LEU A 1 93 ? 15.706 -1.035 -9.631 1.00 91.94 93 LEU A C 1
ATOM 755 O O . LEU A 1 93 ? 16.209 -1.430 -10.682 1.00 91.94 93 LEU A O 1
ATOM 759 N N . GLU A 1 94 ? 14.858 -0.008 -9.595 1.00 90.19 94 GLU A N 1
ATOM 760 C CA . GLU A 1 94 ? 14.455 0.732 -10.793 1.00 90.19 94 GLU A CA 1
ATOM 761 C C . GLU A 1 94 ? 15.641 1.438 -11.462 1.00 90.19 94 GLU A C 1
ATOM 763 O O . GLU A 1 94 ? 15.762 1.402 -12.691 1.00 90.19 94 GLU A O 1
ATOM 768 N N . ASN A 1 95 ? 16.572 1.988 -10.676 1.00 88.69 95 ASN A N 1
ATOM 769 C CA . ASN A 1 95 ? 17.815 2.556 -11.199 1.00 88.69 95 ASN A CA 1
ATOM 770 C C . ASN A 1 95 ? 18.740 1.496 -11.808 1.00 88.69 95 ASN A C 1
ATOM 772 O O . ASN A 1 95 ? 19.276 1.707 -12.894 1.00 88.69 95 ASN A O 1
ATOM 776 N N . ILE A 1 96 ? 18.894 0.330 -11.171 1.00 89.44 96 ILE A N 1
ATOM 777 C CA . ILE A 1 96 ? 19.688 -0.784 -11.718 1.00 89.44 96 ILE A CA 1
ATOM 778 C C . ILE A 1 96 ? 19.099 -1.269 -13.048 1.00 89.44 96 ILE A C 1
ATOM 780 O O . ILE A 1 96 ? 19.833 -1.452 -14.022 1.00 89.44 96 ILE A O 1
ATOM 784 N N . ILE A 1 97 ? 17.778 -1.462 -13.113 1.00 88.38 97 ILE A N 1
ATOM 785 C CA . ILE A 1 97 ? 17.086 -1.889 -14.334 1.00 88.38 97 ILE A CA 1
ATOM 786 C C . ILE A 1 97 ? 17.268 -0.837 -15.431 1.00 88.38 97 ILE A C 1
ATOM 788 O O . ILE A 1 97 ? 17.636 -1.186 -16.554 1.00 88.38 97 ILE A O 1
ATOM 792 N N . SER A 1 98 ? 17.071 0.440 -15.102 1.00 86.50 98 SER A N 1
ATOM 793 C CA . SER A 1 98 ? 17.232 1.547 -16.047 1.00 86.50 98 SER A CA 1
ATOM 794 C C . SER A 1 98 ? 18.664 1.633 -16.576 1.00 86.50 98 SER A C 1
ATOM 796 O O . SER A 1 98 ? 18.857 1.681 -17.788 1.00 86.50 98 SER A O 1
ATOM 798 N N . ALA A 1 99 ? 19.669 1.547 -15.701 1.00 85.44 99 ALA A N 1
ATOM 799 C CA . ALA A 1 99 ? 21.080 1.568 -16.079 1.00 85.44 99 ALA A CA 1
ATOM 800 C C . ALA A 1 99 ? 21.471 0.379 -16.973 1.00 85.44 99 ALA A C 1
ATOM 802 O O . ALA A 1 99 ? 22.215 0.543 -17.939 1.00 85.44 99 ALA A O 1
ATOM 803 N N . ASN A 1 100 ? 20.961 -0.824 -16.694 1.00 85.81 100 ASN A N 1
ATOM 804 C CA . ASN A 1 100 ? 21.249 -2.009 -17.509 1.00 85.81 100 ASN A CA 1
ATOM 805 C C . ASN A 1 100 ? 20.689 -1.896 -18.930 1.00 85.81 100 ASN A C 1
ATOM 807 O O . ASN A 1 100 ? 21.320 -2.357 -19.881 1.00 85.81 100 ASN A O 1
ATOM 811 N N . VAL A 1 101 ? 19.516 -1.280 -19.078 1.00 84.12 101 VAL A N 1
ATOM 812 C CA . VAL A 1 101 ? 18.876 -1.068 -20.379 1.00 84.12 101 VAL A CA 1
ATOM 813 C C . VAL A 1 101 ? 19.603 0.014 -21.186 1.00 84.12 101 VAL A C 1
ATOM 815 O O . VAL A 1 101 ? 19.742 -0.120 -22.401 1.00 84.12 101 VAL A O 1
ATOM 818 N N . THR A 1 102 ? 20.086 1.076 -20.537 1.00 80.44 102 THR A N 1
ATOM 819 C CA . THR A 1 102 ? 20.718 2.219 -21.217 1.00 80.44 102 THR A CA 1
ATOM 820 C C . THR A 1 102 ? 22.198 2.014 -21.522 1.00 80.44 102 THR A C 1
ATOM 822 O O . THR A 1 102 ? 22.697 2.610 -22.470 1.00 80.44 102 THR A O 1
ATOM 825 N N . LYS A 1 103 ? 22.899 1.142 -20.789 1.00 78.12 103 LYS A N 1
ATOM 826 C CA . LYS A 1 103 ? 24.350 0.914 -20.917 1.00 78.12 103 LYS A CA 1
ATOM 827 C C . LYS A 1 103 ? 24.838 0.602 -22.337 1.00 78.12 103 LYS A C 1
ATOM 829 O O . LYS A 1 103 ? 25.928 1.030 -22.707 1.00 78.12 103 LYS A O 1
ATOM 834 N N . ASP A 1 104 ? 24.062 -0.162 -23.103 1.00 68.69 104 ASP A N 1
ATOM 835 C CA . ASP A 1 104 ? 24.445 -0.608 -24.452 1.00 68.69 104 ASP A CA 1
ATOM 836 C C . ASP A 1 104 ? 23.983 0.357 -25.551 1.00 68.69 104 ASP A C 1
ATOM 838 O O . ASP A 1 104 ? 24.411 0.269 -26.705 1.00 68.69 104 ASP A O 1
ATOM 842 N N . LEU A 1 105 ? 23.108 1.295 -25.201 1.00 69.19 105 LEU A N 1
ATOM 843 C CA . LEU A 1 105 ? 22.742 2.380 -26.080 1.00 69.19 105 LEU A CA 1
ATOM 844 C C . LEU A 1 105 ? 23.863 3.415 -25.963 1.00 69.19 105 LEU A C 1
ATOM 846 O O . LEU A 1 105 ? 23.981 4.095 -24.950 1.00 69.19 105 LEU A O 1
ATOM 850 N N . ASN A 1 106 ? 24.663 3.585 -27.023 1.00 61.84 106 ASN A N 1
ATOM 851 C CA . ASN A 1 106 ? 25.635 4.690 -27.197 1.00 61.84 106 ASN A CA 1
ATOM 852 C C . ASN A 1 106 ? 24.959 6.078 -27.265 1.00 61.84 106 ASN A C 1
ATOM 854 O O . ASN A 1 106 ? 25.422 7.018 -27.910 1.00 61.84 106 ASN A O 1
ATOM 858 N N . VAL A 1 107 ? 23.795 6.180 -26.654 1.00 58.53 107 VAL A N 1
ATOM 859 C CA . VAL A 1 107 ? 22.904 7.297 -26.649 1.00 58.53 107 VAL A CA 1
ATOM 860 C C . VAL A 1 107 ? 23.276 8.086 -25.408 1.00 58.53 107 VAL A C 1
ATOM 862 O O . VAL A 1 107 ? 22.908 7.750 -24.289 1.00 58.53 107 VAL A O 1
ATOM 865 N N . SER A 1 108 ? 24.032 9.153 -25.634 1.00 49.84 108 SER A N 1
ATOM 866 C CA . SER A 1 108 ? 24.297 10.238 -24.693 1.00 49.84 108 SER A CA 1
ATOM 867 C C . SER A 1 108 ? 23.021 11.039 -24.397 1.00 49.84 108 SER A C 1
ATOM 869 O O . SER A 1 108 ? 23.013 12.264 -24.496 1.00 49.84 108 SER A O 1
ATOM 871 N N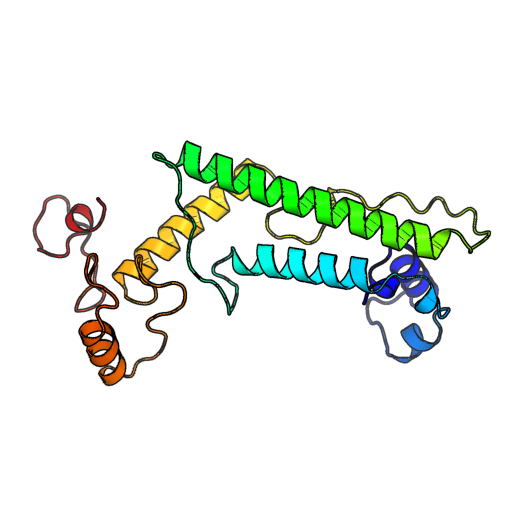 . ILE A 1 109 ? 21.905 10.361 -24.129 1.00 54.38 109 ILE A N 1
ATOM 872 C CA . ILE A 1 109 ? 20.764 10.992 -23.484 1.00 54.38 109 ILE A CA 1
ATOM 873 C C . ILE A 1 109 ? 21.108 10.933 -22.005 1.00 54.38 109 ILE A C 1
ATOM 875 O O . ILE A 1 109 ? 21.299 9.851 -21.453 1.00 54.38 109 ILE A O 1
ATOM 879 N N . GLU A 1 110 ? 21.199 12.100 -21.377 1.00 55.12 110 GLU A N 1
ATOM 880 C CA . GLU A 1 110 ? 21.138 12.240 -19.924 1.00 55.12 110 GLU A CA 1
ATOM 881 C C . GLU A 1 110 ? 19.744 11.786 -19.465 1.00 55.12 110 GLU A C 1
ATOM 883 O O . GLU A 1 110 ? 18.875 12.590 -19.123 1.00 55.12 110 GLU A O 1
ATOM 888 N N . LEU A 1 111 ? 19.477 10.482 -19.546 1.00 60.81 111 LEU A N 1
ATOM 889 C CA . LEU A 1 111 ? 18.354 9.890 -18.852 1.00 60.81 111 LEU A CA 1
ATOM 890 C C . LEU A 1 111 ? 18.712 10.048 -17.386 1.00 60.81 111 LEU A C 1
ATOM 892 O O . LEU A 1 111 ? 19.611 9.375 -16.887 1.00 60.81 111 LEU A O 1
ATOM 896 N N . ARG A 1 112 ? 18.080 11.039 -16.755 1.00 61.19 112 ARG A N 1
ATOM 897 C CA . ARG A 1 112 ? 18.188 11.244 -15.318 1.00 61.19 112 ARG A CA 1
ATOM 898 C C . ARG A 1 112 ? 17.867 9.928 -14.625 1.00 61.19 112 ARG A C 1
ATOM 900 O O . ARG A 1 112 ? 16.992 9.185 -15.085 1.00 61.19 112 ARG A O 1
ATOM 907 N N . ASP A 1 113 ? 18.589 9.676 -13.540 1.00 70.69 113 ASP A N 1
ATOM 908 C CA . ASP A 1 113 ? 18.238 8.626 -12.595 1.00 70.69 113 ASP A CA 1
ATOM 909 C C . ASP A 1 113 ? 16.751 8.743 -12.241 1.00 70.69 113 ASP A C 1
ATOM 911 O O . ASP A 1 113 ? 16.160 9.826 -12.299 1.00 70.69 113 ASP A O 1
ATOM 915 N N . VAL A 1 114 ? 16.134 7.616 -11.910 1.00 76.00 114 VAL A N 1
ATOM 916 C CA . VAL A 1 114 ? 14.735 7.594 -11.491 1.00 76.00 114 VAL A CA 1
ATOM 917 C C . VAL A 1 114 ? 14.606 8.493 -10.263 1.00 76.00 114 VAL A C 1
ATOM 919 O O . VAL A 1 114 ? 15.302 8.287 -9.268 1.00 76.00 114 VAL A O 1
ATOM 922 N N . ASP A 1 115 ? 13.754 9.515 -10.324 1.00 82.62 115 ASP A N 1
ATOM 923 C CA . ASP A 1 115 ? 13.547 10.424 -9.197 1.00 82.62 115 ASP A CA 1
ATOM 924 C C . ASP A 1 115 ? 12.836 9.670 -8.064 1.00 82.62 115 ASP A C 1
ATOM 926 O O . ASP A 1 115 ? 11.881 8.931 -8.311 1.00 82.62 115 ASP A O 1
ATOM 930 N N . LEU A 1 116 ? 13.247 9.875 -6.809 1.00 81.75 116 LEU A N 1
ATOM 931 C CA . LEU A 1 116 ? 12.611 9.208 -5.662 1.00 81.75 116 LEU A CA 1
ATOM 932 C C . LEU A 1 116 ? 11.108 9.525 -5.578 1.00 81.75 116 LEU A C 1
ATOM 934 O O . LEU A 1 116 ? 10.307 8.662 -5.239 1.00 81.75 116 LEU A O 1
ATOM 938 N N . GLU A 1 117 ? 10.709 10.739 -5.959 1.00 82.50 117 GLU A N 1
ATOM 939 C CA . GLU A 1 117 ? 9.307 11.180 -6.002 1.00 82.50 117 GLU A CA 1
ATOM 940 C C . GLU A 1 117 ? 8.474 10.458 -7.075 1.00 82.50 117 GLU A C 1
ATOM 942 O O . GLU A 1 117 ? 7.249 10.453 -7.002 1.00 82.50 117 GLU A O 1
ATOM 947 N N . SER A 1 118 ? 9.118 9.834 -8.067 1.00 81.94 118 SER A N 1
ATOM 948 C CA . SER A 1 118 ? 8.430 9.097 -9.136 1.00 81.94 118 SER A CA 1
ATOM 949 C C . SER A 1 118 ? 8.077 7.653 -8.759 1.00 81.94 118 SER A C 1
ATOM 951 O O . SER A 1 118 ? 7.314 6.998 -9.476 1.00 81.94 118 SER A O 1
ATOM 953 N N . ILE A 1 119 ? 8.575 7.167 -7.615 1.00 87.81 119 ILE A N 1
ATOM 954 C CA . ILE A 1 119 ? 8.239 5.840 -7.099 1.00 87.81 119 ILE A CA 1
ATOM 955 C C . ILE A 1 119 ? 6.742 5.779 -6.794 1.00 87.81 119 ILE A C 1
ATOM 957 O O . ILE A 1 119 ? 6.223 6.544 -5.984 1.00 87.81 119 ILE A O 1
ATOM 961 N N . SER A 1 120 ? 6.054 4.836 -7.436 1.00 87.62 120 SER A N 1
ATOM 962 C CA . SER A 1 120 ? 4.585 4.754 -7.479 1.00 87.62 120 SER A CA 1
ATOM 963 C C . SER A 1 120 ? 3.929 4.145 -6.227 1.00 87.62 120 SER A C 1
ATOM 965 O O . SER A 1 120 ? 2.764 3.758 -6.280 1.00 87.62 120 SER A O 1
ATOM 967 N N . LEU A 1 121 ? 4.666 4.010 -5.121 1.00 90.56 121 LEU A N 1
ATOM 968 C CA . LEU A 1 121 ? 4.154 3.427 -3.876 1.00 90.56 121 LEU A CA 1
ATOM 969 C C . LEU A 1 121 ? 3.270 4.427 -3.127 1.00 90.56 121 LEU A C 1
ATOM 971 O O . LEU A 1 121 ? 3.597 5.610 -3.057 1.00 90.56 121 LEU A O 1
ATOM 975 N N . GLU A 1 122 ? 2.188 3.954 -2.506 1.00 88.75 122 GLU A N 1
ATOM 976 C CA . GLU A 1 122 ? 1.234 4.828 -1.804 1.00 88.75 122 GLU A CA 1
ATOM 977 C C . GLU A 1 122 ? 1.869 5.513 -0.582 1.00 88.75 122 GLU A C 1
ATOM 979 O O . GLU A 1 122 ? 1.556 6.666 -0.259 1.00 88.75 122 GLU A O 1
ATOM 984 N N . SER A 1 123 ? 2.828 4.830 0.045 1.00 90.88 123 SER A N 1
ATOM 985 C CA . SER A 1 123 ? 3.624 5.349 1.155 1.00 90.88 123 SER A CA 1
ATOM 986 C C . SER A 1 123 ? 4.637 6.430 0.755 1.00 90.88 123 SER A C 1
ATOM 988 O O . SER A 1 123 ? 5.158 7.117 1.635 1.00 90.88 123 SER A O 1
ATOM 990 N N . ASN A 1 124 ? 4.928 6.608 -0.540 1.00 92.56 124 ASN A N 1
ATOM 991 C CA . ASN A 1 124 ? 5.889 7.597 -1.030 1.00 92.56 124 ASN A CA 1
ATOM 992 C C . ASN A 1 124 ? 5.266 9.001 -1.091 1.00 92.56 124 ASN A C 1
ATOM 994 O O . ASN A 1 124 ? 4.990 9.554 -2.153 1.00 92.56 124 ASN A O 1
ATOM 998 N N . CYS A 1 125 ? 4.993 9.565 0.080 1.00 92.00 125 CYS A N 1
ATOM 999 C CA . CYS A 1 125 ? 4.387 10.880 0.245 1.00 92.00 125 CYS A CA 1
ATOM 1000 C C . CYS A 1 125 ? 5.033 11.633 1.417 1.00 92.00 125 CYS A C 1
ATOM 1002 O O . CYS A 1 125 ? 5.975 11.156 2.054 1.00 92.00 125 CYS A O 1
ATOM 1004 N N . SER A 1 126 ? 4.549 12.843 1.709 1.00 93.25 126 SER A N 1
ATOM 1005 C CA . SER A 1 126 ? 5.063 13.605 2.852 1.00 93.25 126 SER A CA 1
ATOM 1006 C C . SER A 1 126 ? 4.808 12.869 4.176 1.00 93.25 126 SER A C 1
ATOM 1008 O O . SER A 1 126 ? 3.789 12.199 4.337 1.00 93.25 126 SER A O 1
ATOM 1010 N N . LEU A 1 127 ? 5.690 13.045 5.168 1.00 92.81 127 LEU A N 1
ATOM 1011 C CA . LEU A 1 127 ? 5.554 12.385 6.476 1.00 92.81 127 LEU A CA 1
ATOM 1012 C C . LEU A 1 127 ? 4.192 12.656 7.140 1.00 92.81 127 LEU A C 1
ATOM 1014 O O . LEU A 1 127 ? 3.598 11.757 7.731 1.00 92.81 127 LEU A O 1
ATOM 1018 N N . LEU A 1 128 ? 3.692 13.890 7.024 1.00 94.56 128 LEU A N 1
ATOM 1019 C CA . LEU A 1 128 ? 2.397 14.288 7.578 1.00 94.56 128 LEU A CA 1
ATOM 1020 C C . LEU A 1 128 ? 1.231 13.576 6.877 1.00 94.56 128 LEU A C 1
ATOM 1022 O O . LEU A 1 128 ? 0.276 13.156 7.534 1.00 94.56 128 LEU A O 1
ATOM 1026 N N . GLU A 1 129 ? 1.304 13.433 5.554 1.00 95.56 129 GLU A N 1
ATOM 1027 C CA . GLU A 1 129 ? 0.301 12.708 4.775 1.00 95.56 129 GLU A CA 1
ATOM 1028 C C . GLU A 1 129 ? 0.319 11.217 5.117 1.00 95.56 129 GLU A C 1
ATOM 1030 O O . GLU A 1 129 ? -0.734 10.653 5.408 1.00 95.56 129 GLU A O 1
ATOM 1035 N N . LEU A 1 130 ? 1.507 10.606 5.182 1.00 95.00 130 LEU A N 1
ATOM 1036 C CA . LEU A 1 130 ? 1.673 9.204 5.560 1.00 95.00 130 LEU A CA 1
ATOM 1037 C C . LEU A 1 130 ? 1.098 8.929 6.954 1.00 95.00 130 LEU A C 1
ATOM 1039 O O . LEU A 1 130 ? 0.345 7.974 7.138 1.00 95.00 130 LEU A O 1
ATOM 1043 N N . GLN A 1 131 ? 1.399 9.796 7.926 1.00 95.38 131 GLN A N 1
ATOM 1044 C CA . GLN A 1 131 ? 0.857 9.700 9.281 1.00 95.38 131 GLN A CA 1
ATOM 1045 C C . GLN A 1 131 ? -0.668 9.802 9.294 1.00 95.38 131 GLN A C 1
ATOM 1047 O O . GLN A 1 131 ? -1.331 9.037 9.994 1.00 95.38 131 GLN A O 1
ATOM 1052 N N . SER A 1 132 ? -1.226 10.726 8.511 1.00 95.62 132 SER A N 1
ATOM 1053 C CA . SER A 1 132 ? -2.672 10.936 8.425 1.00 95.62 132 SER A CA 1
ATOM 1054 C C . SER A 1 132 ? -3.380 9.737 7.789 1.00 95.62 132 SER A C 1
ATOM 1056 O O . SER A 1 132 ? -4.380 9.267 8.330 1.00 95.62 132 SER A O 1
ATOM 1058 N N . LYS A 1 133 ? -2.838 9.199 6.687 1.00 95.25 133 LYS A N 1
ATOM 1059 C CA . LYS A 1 133 ? -3.352 7.989 6.024 1.00 95.25 133 LYS A CA 1
ATOM 1060 C C . LYS A 1 133 ? -3.301 6.783 6.954 1.00 95.25 133 LYS A C 1
ATOM 1062 O O . LYS A 1 133 ? -4.300 6.089 7.114 1.00 95.25 133 LYS A O 1
ATOM 1067 N N . TRP A 1 134 ? -2.164 6.570 7.614 1.00 94.88 134 TRP A N 1
ATOM 1068 C CA . TRP A 1 134 ? -1.988 5.445 8.527 1.00 94.88 134 TRP A CA 1
ATOM 1069 C C . TRP A 1 134 ? -2.910 5.545 9.752 1.00 94.88 134 TRP A C 1
ATOM 1071 O O . TRP A 1 134 ? -3.518 4.552 10.144 1.00 94.88 134 TRP A O 1
ATOM 1081 N N . ALA A 1 135 ? -3.098 6.746 10.313 1.00 94.31 135 ALA A N 1
ATOM 1082 C CA . ALA A 1 135 ? -4.055 6.980 11.396 1.00 94.31 135 ALA A CA 1
ATOM 1083 C C . ALA A 1 135 ? -5.504 6.701 10.964 1.00 94.31 135 ALA A C 1
ATOM 1085 O O . ALA A 1 135 ? -6.238 6.016 11.675 1.00 94.31 135 ALA A O 1
ATOM 1086 N N . ALA A 1 136 ? -5.911 7.204 9.794 1.00 95.19 136 ALA A N 1
ATOM 1087 C CA . ALA A 1 136 ? -7.244 6.965 9.247 1.00 95.19 136 ALA A CA 1
ATOM 1088 C C . ALA A 1 136 ? -7.490 5.468 9.003 1.00 95.19 136 ALA A C 1
ATOM 1090 O O . ALA A 1 136 ? -8.541 4.948 9.378 1.00 95.19 136 ALA A O 1
ATOM 1091 N N . GLN A 1 137 ? -6.498 4.763 8.455 1.00 94.69 137 GLN A N 1
ATOM 1092 C CA . GLN A 1 137 ? -6.553 3.317 8.272 1.00 94.69 137 GLN A CA 1
ATOM 1093 C C . GLN A 1 137 ? -6.646 2.568 9.603 1.00 94.69 137 GLN A C 1
ATOM 1095 O O . GLN A 1 137 ? -7.429 1.633 9.714 1.00 94.69 137 GLN A O 1
ATOM 1100 N N . LEU A 1 138 ? -5.878 2.961 10.623 1.00 92.81 138 LEU A N 1
ATOM 1101 C CA . LEU A 1 138 ? -5.946 2.325 11.939 1.00 92.81 138 LEU A CA 1
ATOM 1102 C C . LEU A 1 138 ? -7.360 2.425 12.526 1.00 92.81 138 LEU A C 1
ATOM 1104 O O . LEU A 1 138 ? -7.896 1.432 13.009 1.00 92.81 138 LEU A O 1
ATOM 1108 N N . ILE A 1 139 ? -7.989 3.598 12.429 1.00 91.31 139 ILE A N 1
ATOM 1109 C CA . ILE A 1 139 ? -9.373 3.808 12.874 1.00 91.31 139 ILE A CA 1
ATOM 1110 C C . ILE A 1 139 ? -10.342 2.943 12.059 1.00 91.31 139 ILE A C 1
ATOM 1112 O O . ILE A 1 139 ? -11.183 2.255 12.636 1.00 91.31 139 ILE A O 1
ATOM 1116 N N . SER A 1 140 ? -10.205 2.941 10.731 1.00 92.56 140 SER A N 1
ATOM 1117 C CA . SER A 1 140 ? -11.029 2.125 9.831 1.00 92.56 140 SER A CA 1
ATOM 1118 C C . SER A 1 140 ? -10.910 0.630 10.145 1.00 92.56 140 SER A C 1
ATOM 1120 O O . SER A 1 140 ? -11.917 -0.067 10.266 1.00 92.56 140 SER A O 1
ATOM 1122 N N . TYR A 1 141 ? -9.693 0.147 10.398 1.00 91.19 141 TYR A N 1
ATOM 1123 C CA . TYR A 1 141 ? -9.419 -1.227 10.802 1.00 91.19 141 TYR A CA 1
ATOM 1124 C C . TYR A 1 141 ? -10.054 -1.580 12.150 1.00 91.19 141 TYR A C 1
ATOM 1126 O O . TYR A 1 141 ? -10.664 -2.643 12.271 1.00 91.19 141 TYR A O 1
ATOM 1134 N N . VAL A 1 142 ? -9.974 -0.691 13.147 1.00 88.06 142 VAL A N 1
ATOM 1135 C CA . VAL A 1 142 ? -10.624 -0.894 14.453 1.00 88.06 142 VAL A CA 1
ATOM 1136 C C . VAL A 1 142 ? -12.143 -0.954 14.302 1.00 88.06 142 VAL A C 1
ATOM 1138 O O . VAL A 1 142 ? -12.768 -1.880 14.815 1.00 88.06 142 VAL A O 1
ATOM 1141 N N . ILE A 1 143 ? -12.744 -0.040 13.534 1.00 87.94 143 ILE A N 1
ATOM 1142 C CA . ILE A 1 143 ? -14.178 -0.093 13.215 1.00 87.94 143 ILE A CA 1
ATOM 1143 C C . ILE A 1 143 ? -14.504 -1.404 12.492 1.00 87.94 143 ILE A C 1
ATOM 1145 O O . ILE A 1 143 ? -15.476 -2.069 12.833 1.00 87.94 143 ILE A O 1
ATOM 1149 N N . GLY A 1 144 ? -13.670 -1.831 11.545 1.00 87.62 144 GLY A N 1
ATOM 1150 C CA . GLY A 1 144 ? -13.819 -3.108 10.857 1.00 87.62 144 GLY A CA 1
ATOM 1151 C C . GLY A 1 144 ? -13.733 -4.317 11.794 1.00 87.62 144 GLY A C 1
ATOM 1152 O O . GLY A 1 144 ? -14.465 -5.281 11.584 1.00 87.62 144 GLY A O 1
ATOM 1153 N N . CYS A 1 145 ? -12.916 -4.269 12.849 1.00 85.94 145 CYS A N 1
ATOM 1154 C CA . CYS A 1 145 ? -12.907 -5.282 13.907 1.00 85.94 145 CYS A CA 1
ATOM 1155 C C . CYS A 1 145 ? -14.217 -5.266 14.707 1.00 85.94 145 CYS A C 1
ATOM 1157 O O . CYS A 1 145 ? -14.798 -6.324 14.944 1.00 85.94 145 CYS A O 1
ATOM 1159 N N . ILE A 1 146 ? -14.724 -4.081 15.072 1.00 84.12 146 ILE A N 1
ATOM 1160 C CA . ILE A 1 146 ? -15.999 -3.944 15.797 1.00 84.12 146 ILE A CA 1
ATOM 1161 C C . ILE A 1 146 ? -17.166 -4.440 14.939 1.00 84.12 146 ILE A C 1
ATOM 1163 O O . ILE A 1 146 ? -18.061 -5.099 15.442 1.00 84.12 146 ILE A O 1
ATOM 1167 N N . MET A 1 147 ? -17.137 -4.204 13.631 1.00 83.56 147 MET A N 1
ATOM 1168 C CA . MET A 1 147 ? -18.146 -4.702 12.689 1.00 83.56 147 MET A CA 1
ATOM 1169 C C . MET A 1 147 ? -17.927 -6.174 12.287 1.00 83.56 147 MET A C 1
ATOM 1171 O O . MET A 1 147 ? -18.682 -6.713 11.480 1.00 83.56 147 MET A O 1
ATOM 1175 N N . GLY A 1 148 ? -16.864 -6.826 12.774 1.00 80.75 148 GLY A N 1
ATOM 1176 C CA . GLY A 1 148 ? -16.523 -8.218 12.458 1.00 80.75 148 GLY A CA 1
ATOM 1177 C C . GLY A 1 148 ? -15.992 -8.468 11.045 1.00 80.75 148 GLY A C 1
ATOM 1178 O O . GLY A 1 148 ? -15.812 -9.621 10.649 1.00 80.75 148 GLY A O 1
ATOM 1179 N N . ARG A 1 149 ? -15.700 -7.409 10.281 1.00 84.88 149 ARG A N 1
ATOM 1180 C CA . ARG A 1 149 ? -15.020 -7.500 8.981 1.00 84.88 149 ARG A CA 1
ATOM 1181 C C . ARG A 1 149 ? -13.601 -8.044 9.137 1.00 84.88 149 ARG A C 1
ATOM 1183 O O . ARG A 1 149 ? -13.173 -8.852 8.314 1.00 84.88 149 ARG A O 1
ATOM 1190 N N . TYR A 1 150 ? -12.914 -7.645 10.203 1.00 87.62 150 TYR A N 1
ATOM 1191 C CA . TYR A 1 150 ? -11.568 -8.093 10.561 1.00 87.62 150 TYR A CA 1
ATOM 1192 C C . TYR A 1 150 ? -11.551 -8.744 11.945 1.00 87.62 150 TYR A C 1
ATOM 1194 O O . TYR A 1 150 ? -12.497 -8.601 12.718 1.00 87.62 150 TYR A O 1
ATOM 1202 N N . SER A 1 151 ? -10.471 -9.457 12.257 1.00 83.56 151 SER A N 1
ATOM 1203 C CA . SER A 1 151 ? -10.176 -9.938 13.606 1.00 83.56 151 SER A CA 1
ATOM 1204 C C . SER A 1 151 ? -8.803 -9.441 14.031 1.00 83.56 151 SER A C 1
ATOM 1206 O O . SER A 1 151 ? -7.878 -9.394 13.233 1.00 83.56 151 SER A O 1
ATOM 1208 N N . ILE A 1 152 ? -8.662 -9.116 15.314 1.00 80.06 152 ILE A N 1
ATOM 1209 C CA . ILE A 1 152 ? -7.368 -8.762 15.912 1.00 80.06 152 ILE A CA 1
ATOM 1210 C C . ILE A 1 152 ? -6.457 -9.999 16.018 1.00 80.06 152 ILE A C 1
ATOM 1212 O O . ILE A 1 152 ? -5.238 -9.875 16.058 1.00 80.06 152 ILE A O 1
ATOM 1216 N N . ILE A 1 153 ? -7.047 -11.197 16.082 1.00 77.19 153 ILE A N 1
ATOM 1217 C CA . ILE A 1 153 ? -6.328 -12.460 16.300 1.00 77.19 153 ILE A CA 1
ATOM 1218 C C . ILE A 1 153 ? -5.966 -13.123 14.973 1.00 77.19 153 ILE A C 1
ATOM 1220 O O . ILE A 1 153 ? -4.900 -13.719 14.852 1.00 77.19 153 ILE A O 1
ATOM 1224 N N . ASN A 1 154 ? -6.871 -13.053 13.998 1.00 76.00 154 ASN A N 1
ATOM 1225 C CA . ASN A 1 154 ? -6.714 -13.738 12.725 1.00 76.00 154 ASN A CA 1
ATOM 1226 C C . ASN A 1 154 ? -6.476 -12.731 11.613 1.00 76.00 154 ASN A C 1
ATOM 1228 O O . ASN A 1 154 ? -7.257 -11.799 11.437 1.00 76.00 154 ASN A O 1
ATOM 1232 N N . GLU A 1 155 ? -5.424 -12.975 10.842 1.00 79.69 155 GLU A N 1
ATOM 1233 C CA . GLU A 1 155 ? -5.090 -12.171 9.678 1.00 79.69 155 GLU A CA 1
ATOM 1234 C C . GLU A 1 155 ? -6.155 -12.299 8.580 1.00 79.69 155 GLU A C 1
ATOM 1236 O O . GLU A 1 155 ? -6.665 -13.385 8.286 1.00 79.69 155 GLU A O 1
ATOM 1241 N N . GLY A 1 156 ? -6.442 -11.174 7.927 1.00 77.25 156 GLY A N 1
ATOM 1242 C CA . GLY A 1 156 ? -7.310 -11.118 6.757 1.00 77.25 156 GLY A CA 1
ATOM 1243 C C . GLY A 1 156 ? -8.782 -10.865 7.061 1.00 77.25 156 GLY A C 1
ATOM 1244 O O . GLY A 1 156 ? -9.209 -10.557 8.174 1.00 77.25 156 GLY A O 1
ATOM 1245 N N . ILE A 1 157 ? -9.583 -10.945 6.000 1.00 78.62 157 ILE A N 1
ATOM 1246 C CA . ILE A 1 157 ? -11.009 -10.637 6.060 1.00 78.62 157 ILE A CA 1
ATOM 1247 C C . ILE A 1 157 ? -11.761 -11.815 6.685 1.00 78.62 157 ILE A C 1
ATOM 1249 O O . ILE A 1 157 ? -11.773 -12.937 6.168 1.00 78.62 157 ILE A O 1
ATOM 1253 N N . MET A 1 158 ? 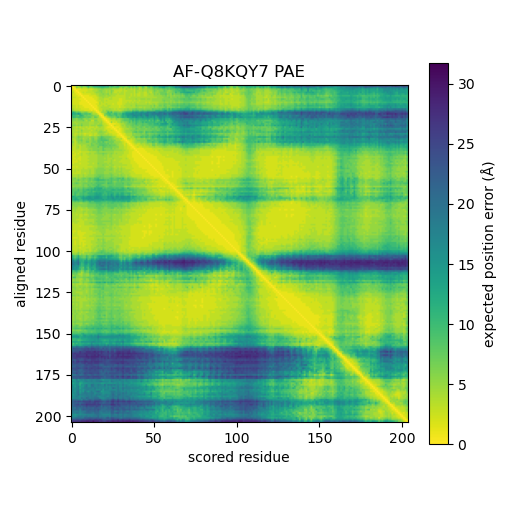-12.454 -11.543 7.786 1.00 76.81 158 MET A N 1
ATOM 1254 C CA . MET A 1 158 ? -13.254 -12.541 8.485 1.00 76.81 158 MET A CA 1
ATOM 1255 C C . MET A 1 158 ? -14.635 -12.657 7.862 1.00 76.81 158 MET A C 1
ATOM 1257 O O . MET A 1 158 ? -15.044 -13.764 7.498 1.00 76.81 158 MET A O 1
ATOM 1261 N N . PHE A 1 159 ? -15.306 -11.515 7.689 1.00 72.62 159 PHE A N 1
ATOM 1262 C CA . PHE A 1 159 ? -16.674 -11.427 7.200 1.00 72.62 159 PHE A CA 1
ATOM 1263 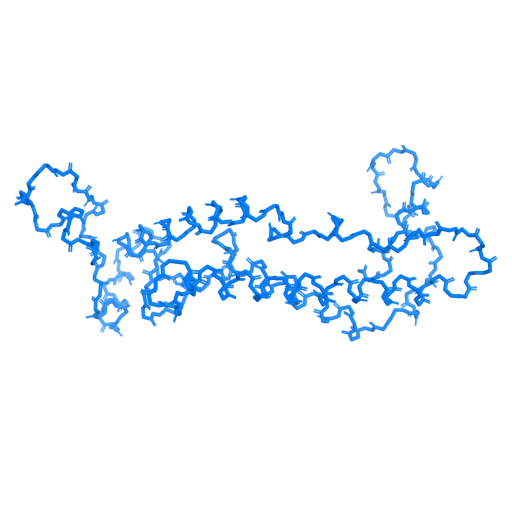C C . PHE A 1 159 ? -16.807 -10.358 6.109 1.00 72.62 159 PHE A C 1
ATOM 1265 O O . PHE A 1 159 ? -16.556 -9.178 6.333 1.00 72.62 159 PHE A O 1
ATOM 1272 N N . ALA A 1 160 ? -17.227 -10.775 4.912 1.00 62.47 160 ALA A N 1
ATOM 1273 C CA . ALA A 1 160 ? -17.427 -9.892 3.755 1.00 62.47 160 ALA A CA 1
ATOM 1274 C C . ALA A 1 160 ? -18.815 -10.034 3.104 1.00 62.47 160 ALA A C 1
ATOM 1276 O O . ALA A 1 160 ? -19.063 -9.450 2.051 1.00 62.47 160 ALA A O 1
ATOM 1277 N N . SER A 1 161 ? -19.723 -10.844 3.667 1.00 58.03 161 SER A N 1
ATOM 1278 C CA . SER A 1 161 ? -20.989 -11.191 3.001 1.00 58.03 161 SER A CA 1
ATOM 1279 C C . SER A 1 161 ? -22.166 -11.258 3.969 1.00 58.03 161 SER A C 1
ATOM 1281 O O . SER A 1 161 ? -22.020 -11.787 5.056 1.00 58.03 161 SER A O 1
ATOM 1283 N N . LYS A 1 162 ? -23.368 -10.848 3.544 1.00 52.38 162 LYS A N 1
ATOM 1284 C CA . LYS A 1 162 ? -24.620 -10.865 4.338 1.00 52.38 162 LYS A CA 1
ATOM 1285 C C . LYS A 1 162 ? -25.123 -12.254 4.793 1.00 52.38 162 LYS A C 1
ATOM 1287 O O . LYS A 1 162 ? -26.229 -12.354 5.321 1.00 52.38 162 LYS A O 1
ATOM 1292 N N . LYS A 1 163 ? -24.388 -13.347 4.567 1.00 53.88 163 LYS A N 1
ATOM 1293 C CA . LYS A 1 163 ? -24.828 -14.692 4.970 1.00 53.88 163 LYS A CA 1
ATOM 1294 C C . LYS A 1 163 ? -24.517 -14.926 6.452 1.00 53.88 163 LYS A C 1
ATOM 1296 O O . LYS A 1 163 ? -23.419 -15.353 6.792 1.00 53.88 163 LYS A O 1
ATOM 1301 N N . GLN A 1 164 ? -25.513 -14.685 7.306 1.00 53.59 164 GLN A N 1
ATOM 1302 C CA . GLN A 1 164 ? -25.446 -14.851 8.768 1.00 53.59 164 GLN A CA 1
ATOM 1303 C C . GLN A 1 164 ? -24.896 -16.217 9.225 1.00 53.59 164 GLN A C 1
ATOM 1305 O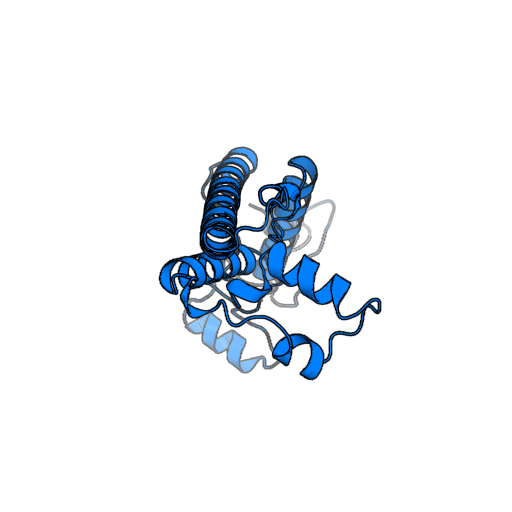 O . GLN A 1 164 ? -24.234 -16.290 10.254 1.00 53.59 164 GLN A O 1
ATOM 1310 N N . ASN A 1 165 ? -25.093 -17.289 8.450 1.00 54.34 165 ASN A N 1
ATOM 1311 C CA . ASN A 1 165 ? -24.657 -18.635 8.843 1.00 54.34 165 ASN A CA 1
ATOM 1312 C C . ASN A 1 165 ? -23.125 -18.773 8.971 1.00 54.34 165 ASN A C 1
ATOM 1314 O O . ASN A 1 165 ? -22.662 -19.472 9.864 1.00 54.34 165 ASN A O 1
ATOM 1318 N N . HIS A 1 166 ? -22.337 -18.063 8.152 1.00 56.78 166 HIS A N 1
ATOM 1319 C CA . HIS A 1 166 ? -20.868 -18.113 8.238 1.00 56.78 166 HIS A CA 1
ATOM 1320 C C . HIS A 1 166 ? -20.297 -17.328 9.425 1.00 56.78 166 HIS A C 1
ATOM 1322 O O . HIS A 1 166 ? -19.176 -17.592 9.855 1.00 56.78 166 HIS A O 1
ATOM 1328 N N . PHE A 1 167 ? -21.053 -16.364 9.963 1.00 58.59 167 PHE A N 1
ATOM 1329 C CA . PHE A 1 167 ? -20.626 -15.599 11.132 1.00 58.59 167 PHE A CA 1
ATOM 1330 C C . PHE A 1 167 ? -20.543 -16.506 12.363 1.00 58.59 167 PHE A C 1
ATOM 1332 O O . PHE A 1 167 ? -19.496 -16.589 12.998 1.00 58.59 167 PHE A O 1
ATOM 1339 N N . PHE A 1 168 ? -21.609 -17.262 12.641 1.00 57.94 168 PHE A N 1
ATOM 1340 C CA . PHE A 1 168 ? -21.640 -18.195 13.768 1.00 57.94 168 PHE A CA 1
ATOM 1341 C C . PHE A 1 168 ? -20.627 -19.337 13.619 1.00 57.94 168 PHE A C 1
ATOM 1343 O O . PHE A 1 168 ? -20.054 -19.756 14.618 1.00 57.94 168 PHE A O 1
ATOM 1350 N N . GLU A 1 169 ? -20.353 -19.811 12.398 1.00 60.59 169 GLU A N 1
ATOM 1351 C CA . GLU A 1 169 ? -19.284 -20.792 12.144 1.00 60.59 169 GLU A CA 1
ATOM 1352 C C . GLU A 1 169 ? -17.910 -20.248 12.557 1.00 60.59 169 GLU A C 1
ATOM 1354 O O . GLU A 1 169 ? -17.247 -20.860 13.392 1.00 60.59 169 GLU A O 1
ATOM 1359 N N . LYS A 1 170 ? -17.518 -19.055 12.085 1.00 59.16 170 LYS A N 1
ATOM 1360 C CA . LYS A 1 170 ? -16.226 -18.457 12.462 1.00 59.16 170 LYS A CA 1
ATOM 1361 C C . LYS A 1 170 ? -16.142 -18.089 13.943 1.00 59.16 170 LYS A C 1
ATOM 1363 O O . LYS A 1 170 ? -15.098 -18.277 14.565 1.00 59.16 170 LYS A O 1
ATOM 1368 N N . VAL A 1 171 ? -17.230 -17.596 14.538 1.00 61.19 171 VAL A N 1
ATOM 1369 C CA . VAL A 1 171 ? -17.298 -17.339 15.987 1.00 61.19 171 VAL A CA 1
ATOM 1370 C C . VAL A 1 171 ? -17.061 -18.633 16.777 1.00 61.19 171 VAL A C 1
ATOM 1372 O O . VAL A 1 171 ? -16.271 -18.627 17.720 1.00 61.19 171 VAL A O 1
ATOM 1375 N N . ASN A 1 172 ? -17.662 -19.752 16.356 1.00 59.41 172 ASN A N 1
ATOM 1376 C CA . ASN A 1 172 ? -17.466 -21.066 16.978 1.00 59.41 172 ASN A CA 1
ATOM 1377 C C . ASN A 1 172 ? -16.054 -21.642 16.759 1.00 59.41 172 ASN A C 1
ATOM 1379 O O . ASN A 1 172 ? -15.575 -22.406 17.593 1.00 59.41 172 ASN A O 1
ATOM 1383 N N . GLU A 1 173 ? -15.365 -21.249 15.686 1.00 65.69 173 GLU A N 1
ATOM 1384 C CA . GLU A 1 173 ? -13.951 -21.572 15.432 1.00 65.69 173 GLU A CA 1
ATOM 1385 C C . GLU A 1 173 ? -12.971 -20.734 16.279 1.00 65.69 173 GLU A C 1
ATOM 1387 O O . GLU A 1 173 ? -11.758 -20.920 16.195 1.00 65.69 173 GLU A O 1
ATOM 1392 N N . GLY A 1 174 ? -13.470 -19.818 17.119 1.00 65.56 174 GLY A N 1
ATOM 1393 C CA . GLY A 1 174 ? -12.640 -18.984 17.993 1.00 65.56 174 GLY A CA 1
ATOM 1394 C C . GLY A 1 174 ? -12.077 -17.736 17.312 1.00 65.56 174 GLY A C 1
ATOM 1395 O O . GLY A 1 174 ? -11.158 -17.114 17.844 1.00 65.56 174 GLY A O 1
ATOM 1396 N N . ALA A 1 175 ? -12.646 -17.330 16.171 1.00 63.62 175 ALA A N 1
ATOM 1397 C CA . ALA A 1 175 ? -12.188 -16.196 15.370 1.00 63.62 175 ALA A CA 1
ATOM 1398 C C . ALA A 1 175 ? -12.065 -14.857 16.124 1.00 63.62 175 ALA A C 1
ATOM 1400 O O . ALA A 1 175 ? -11.312 -13.978 15.697 1.00 63.62 175 ALA A O 1
ATOM 1401 N N . PHE A 1 176 ? -12.825 -14.698 17.208 1.00 67.06 176 PHE A N 1
ATOM 1402 C CA . PHE A 1 176 ? -13.054 -13.436 17.916 1.00 67.06 176 PHE A CA 1
ATOM 1403 C C . PHE A 1 176 ? -12.842 -13.552 19.433 1.00 67.06 176 PHE A C 1
ATOM 1405 O O . PHE A 1 176 ? -13.351 -12.737 20.194 1.00 67.06 176 PHE A O 1
ATOM 1412 N N . SER A 1 177 ? -12.102 -14.569 19.888 1.00 64.00 177 SER A N 1
ATOM 1413 C CA . SER A 1 177 ? -12.061 -15.013 21.292 1.00 64.00 177 SER A CA 1
ATOM 1414 C C . SER A 1 177 ? -11.722 -13.941 22.342 1.00 64.00 177 SER A C 1
ATOM 1416 O O . SER A 1 177 ? -12.118 -14.111 23.493 1.00 64.00 177 SER A O 1
ATOM 1418 N N . ASN A 1 178 ? -11.075 -12.830 21.962 1.00 68.81 178 ASN A N 1
ATOM 1419 C CA . ASN A 1 178 ? -10.754 -11.708 22.860 1.00 68.81 178 ASN A CA 1
ATOM 1420 C C . ASN A 1 178 ? -11.433 -10.374 22.495 1.00 68.81 178 ASN A C 1
ATOM 1422 O O . ASN A 1 178 ? -11.359 -9.431 23.278 1.00 68.81 178 ASN A O 1
ATOM 1426 N N . PHE A 1 179 ? -12.063 -10.267 21.323 1.00 75.69 179 PHE A N 1
ATOM 1427 C CA . PHE A 1 179 ? -12.744 -9.051 20.876 1.00 75.69 179 PHE A CA 1
ATOM 1428 C C . PHE A 1 179 ? -13.886 -9.425 19.937 1.00 75.69 179 PHE A C 1
ATOM 1430 O O . PHE A 1 179 ? -13.667 -9.748 18.767 1.00 75.69 179 PHE A O 1
ATOM 1437 N N . PHE A 1 180 ? -15.101 -9.419 20.480 1.00 77.56 180 PHE A N 1
ATOM 1438 C CA . PHE A 1 180 ? -16.285 -9.815 19.736 1.00 77.56 180 PHE A CA 1
ATOM 1439 C C . PHE A 1 180 ? -16.826 -8.647 18.908 1.00 77.56 180 PHE A C 1
ATOM 1441 O O . PHE A 1 180 ? -16.909 -7.522 19.420 1.00 77.56 180 PHE A O 1
ATOM 1448 N N . PRO A 1 181 ? -17.229 -8.911 17.653 1.00 80.31 181 PRO A N 1
ATOM 1449 C CA . PRO A 1 181 ? -17.985 -7.956 16.868 1.00 80.31 181 PRO A CA 1
ATOM 1450 C C . PRO A 1 181 ? -19.235 -7.500 17.614 1.00 80.31 181 PRO A C 1
ATOM 1452 O O . PRO A 1 181 ? -19.722 -8.177 18.520 1.00 80.31 181 PRO A O 1
ATOM 1455 N N . ASP A 1 182 ? -19.731 -6.333 17.247 1.00 80.00 182 ASP A N 1
ATOM 1456 C CA . ASP A 1 182 ? -21.014 -5.860 17.716 1.00 80.00 182 ASP A CA 1
ATOM 1457 C C . ASP A 1 182 ? -22.174 -6.682 17.145 1.00 80.00 182 ASP A C 1
ATOM 1459 O O . ASP A 1 182 ? -22.122 -7.135 15.999 1.00 80.00 182 ASP A O 1
ATOM 1463 N N . ASP A 1 183 ? -23.184 -6.918 17.985 1.00 72.88 183 ASP A N 1
ATOM 1464 C CA . ASP A 1 183 ? -24.282 -7.839 17.695 1.00 72.88 183 ASP A CA 1
ATOM 1465 C C . ASP A 1 183 ? -25.219 -7.290 16.605 1.00 72.88 183 ASP A C 1
ATOM 1467 O O . ASP A 1 183 ? -25.752 -8.067 15.806 1.00 72.88 183 ASP A O 1
ATOM 1471 N N . ASP A 1 184 ? -25.419 -5.969 16.547 1.00 72.44 184 ASP A N 1
ATOM 1472 C CA . ASP A 1 184 ? -26.266 -5.308 15.546 1.00 72.44 184 ASP A CA 1
ATOM 1473 C C . ASP A 1 184 ? -25.505 -4.307 14.657 1.00 72.44 184 ASP A C 1
ATOM 1475 O O . ASP A 1 184 ? -26.055 -3.808 13.667 1.00 72.44 184 ASP A O 1
ATOM 1479 N N . GLY A 1 185 ? -24.216 -4.099 14.935 1.00 75.00 185 GLY A N 1
ATOM 1480 C CA . GLY A 1 185 ? -23.344 -3.212 14.176 1.00 75.00 185 GLY A CA 1
ATOM 1481 C C . GLY A 1 185 ? -23.582 -1.739 14.498 1.00 75.00 185 GLY A C 1
ATOM 1482 O O . GLY A 1 185 ? -23.197 -0.872 13.708 1.00 75.00 185 GLY A O 1
ATOM 1483 N N . ILE A 1 186 ? -24.224 -1.441 15.627 1.00 79.19 186 ILE A N 1
ATOM 1484 C CA . ILE A 1 186 ? -24.458 -0.086 16.106 1.00 79.19 186 ILE A CA 1
ATOM 1485 C C . ILE A 1 186 ? -23.465 0.182 17.233 1.00 79.19 186 ILE A C 1
ATOM 1487 O O . ILE A 1 186 ? -23.298 -0.609 18.146 1.00 79.19 186 ILE A O 1
ATOM 1491 N N . ILE A 1 187 ? -22.766 1.314 17.155 1.00 80.75 187 ILE A N 1
ATOM 1492 C CA . ILE A 1 187 ? -21.877 1.762 18.230 1.00 80.75 187 ILE A CA 1
ATOM 1493 C C . ILE A 1 187 ? -22.441 3.080 18.758 1.00 80.75 187 ILE A C 1
ATOM 1495 O O . ILE A 1 187 ? -22.247 4.122 18.116 1.00 80.75 187 ILE A O 1
ATOM 1499 N N . PRO A 1 188 ? -23.173 3.071 19.883 1.00 81.12 188 PRO A N 1
ATOM 1500 C CA . PRO A 1 188 ? -23.658 4.298 20.481 1.00 81.12 188 PRO A CA 1
ATOM 1501 C C . PRO A 1 188 ? -22.476 5.126 20.999 1.00 81.12 188 PRO A C 1
ATOM 1503 O O . PRO A 1 188 ? -21.570 4.617 21.656 1.00 81.12 188 PRO A O 1
ATOM 1506 N N . LEU A 1 189 ? -22.488 6.419 20.672 1.00 82.81 189 LEU A N 1
ATOM 1507 C CA . LEU A 1 189 ? -21.561 7.408 21.213 1.00 82.81 189 LEU A CA 1
ATOM 1508 C C . LEU A 1 189 ? -22.353 8.311 22.151 1.00 82.81 189 LEU A C 1
ATOM 1510 O O . LEU A 1 189 ? -23.052 9.222 21.695 1.00 82.81 189 LEU A O 1
ATOM 1514 N N . THR A 1 190 ? -22.287 8.023 23.447 1.00 80.94 190 THR A N 1
ATOM 1515 C CA . THR A 1 190 ? -23.041 8.763 24.460 1.00 80.94 190 THR A CA 1
ATOM 1516 C C . THR A 1 190 ? -22.119 9.461 25.460 1.00 80.94 190 THR A C 1
ATOM 1518 O O . THR A 1 190 ? -20.907 9.265 25.464 1.00 80.94 190 THR A O 1
ATOM 1521 N N . ASP A 1 191 ? -22.668 10.393 26.239 1.00 79.25 191 ASP A N 1
ATOM 1522 C CA . ASP A 1 191 ? -21.920 11.211 27.202 1.00 79.25 191 ASP A CA 1
ATOM 1523 C C . ASP A 1 191 ? -21.604 10.472 28.515 1.00 79.25 191 ASP A C 1
ATOM 1525 O O . ASP A 1 191 ? -20.787 10.937 29.311 1.00 79.25 191 ASP A O 1
ATOM 1529 N N . GLN A 1 192 ? -22.257 9.333 28.745 1.00 73.19 192 GLN A N 1
ATOM 1530 C CA . GLN A 1 192 ? -22.061 8.426 29.877 1.00 73.19 192 GLN A CA 1
ATOM 1531 C C . GLN A 1 192 ? -22.190 6.981 29.382 1.00 73.19 192 GLN A C 1
ATOM 1533 O O . GLN A 1 192 ? -22.716 6.751 28.307 1.00 73.19 192 GLN A O 1
ATOM 1538 N N . GLU A 1 193 ? -21.778 5.981 30.155 1.00 73.25 193 GLU A N 1
ATOM 1539 C CA . GLU A 1 193 ? -21.963 4.573 29.771 1.00 73.25 193 GLU A CA 1
ATOM 1540 C C . GLU A 1 193 ? -23.433 4.140 29.932 1.00 73.25 193 GLU A C 1
ATOM 1542 O O . GLU A 1 193 ? -23.831 3.568 30.948 1.00 73.25 193 GLU A O 1
ATOM 1547 N N . TRP A 1 194 ? -24.267 4.439 28.932 1.00 75.44 194 TRP A N 1
ATOM 1548 C CA . TRP A 1 194 ? -25.687 4.060 28.929 1.00 75.44 194 TRP A CA 1
ATOM 1549 C C . TRP A 1 194 ? -25.929 2.642 28.399 1.00 75.44 194 TRP A C 1
ATOM 1551 O O . TRP A 1 194 ? -26.907 1.999 28.789 1.00 75.44 194 TRP A O 1
ATOM 1561 N N . PHE A 1 195 ? -25.050 2.149 27.523 1.00 76.50 195 PHE A N 1
ATOM 1562 C CA . PHE A 1 195 ? -25.192 0.865 26.839 1.00 76.50 195 PHE A CA 1
ATOM 1563 C C . PHE A 1 195 ? -23.947 -0.011 27.003 1.00 76.50 195 PHE A C 1
ATOM 1565 O O . PHE A 1 195 ? -22.833 0.476 27.199 1.00 76.50 195 PHE A O 1
ATOM 1572 N N . LYS A 1 196 ? -24.134 -1.333 26.914 1.00 75.00 196 LYS A N 1
ATOM 1573 C CA . LYS A 1 196 ? -23.047 -2.317 27.066 1.00 75.00 196 LYS A CA 1
ATOM 1574 C C . LYS A 1 196 ? -22.032 -2.233 25.916 1.00 75.00 196 LYS A C 1
ATOM 1576 O O . LYS A 1 196 ? -20.862 -2.545 26.099 1.00 75.00 196 LYS A O 1
ATOM 1581 N N . ASP A 1 197 ? -22.510 -1.823 24.754 1.00 72.94 197 ASP A N 1
ATOM 1582 C CA . ASP A 1 197 ? -21.832 -1.669 23.471 1.00 72.94 197 ASP A CA 1
ATOM 1583 C C . ASP A 1 197 ? -21.385 -0.225 23.183 1.00 72.94 197 ASP A C 1
ATOM 1585 O O . ASP A 1 197 ? -20.894 0.045 22.088 1.00 72.94 197 ASP A O 1
ATOM 1589 N N . ASP A 1 198 ? -21.503 0.691 24.156 1.00 80.69 198 ASP A N 1
ATOM 1590 C CA . ASP A 1 198 ? -21.023 2.070 24.011 1.00 80.69 198 ASP A CA 1
ATOM 1591 C C . ASP A 1 198 ? -19.565 2.113 23.533 1.00 80.69 198 ASP A C 1
ATOM 1593 O O . ASP A 1 198 ? -18.729 1.301 23.947 1.00 80.69 198 ASP A O 1
ATOM 1597 N N . ALA A 1 199 ? -19.256 3.085 22.671 1.00 79.25 199 ALA A N 1
ATOM 1598 C CA . ALA A 1 199 ? -17.916 3.307 22.141 1.00 79.25 199 ALA A CA 1
ATOM 1599 C C . ALA A 1 199 ? -16.843 3.284 23.246 1.00 79.25 199 ALA A C 1
ATOM 1601 O O . ALA A 1 199 ? -15.798 2.656 23.072 1.00 79.25 199 ALA A O 1
ATOM 1602 N N . THR A 1 200 ? -17.125 3.895 24.399 1.00 76.75 200 THR A N 1
ATOM 1603 C CA . THR A 1 200 ? -16.213 3.984 25.552 1.00 76.75 200 THR A CA 1
ATOM 1604 C C . THR A 1 200 ? -15.823 2.608 26.101 1.00 76.75 200 THR A C 1
ATOM 1606 O O . THR A 1 200 ? -14.699 2.426 26.553 1.00 76.75 200 THR A O 1
ATOM 1609 N N . ASN A 1 201 ? -16.710 1.615 25.992 1.00 77.12 201 ASN A N 1
ATOM 1610 C CA . ASN A 1 201 ? -16.459 0.237 26.421 1.00 77.12 201 ASN A CA 1
ATOM 1611 C C . ASN A 1 201 ? -15.711 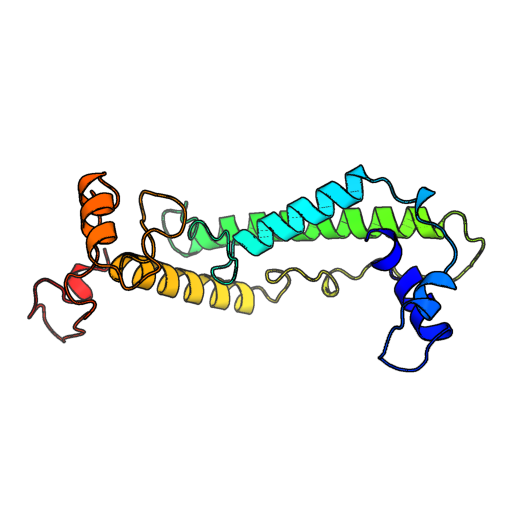-0.601 25.370 1.00 77.12 201 ASN A C 1
ATOM 1613 O O . ASN A 1 201 ? -15.220 -1.687 25.684 1.00 77.12 201 ASN A O 1
ATOM 1617 N N . ARG A 1 202 ? -15.649 -0.136 24.114 1.00 73.75 202 ARG A N 1
ATOM 1618 C CA . ARG A 1 202 ? -15.032 -0.860 22.990 1.00 73.75 202 ARG A CA 1
ATOM 1619 C C . ARG A 1 202 ? -13.638 -0.363 22.620 1.00 73.75 202 ARG A C 1
ATOM 1621 O O . ARG A 1 202 ? -12.884 -1.126 22.016 1.00 73.75 202 ARG A O 1
ATOM 1628 N N . PHE A 1 203 ? -13.287 0.872 22.968 1.00 66.19 203 PHE A N 1
ATOM 1629 C CA . PHE A 1 203 ? -11.922 1.377 22.840 1.00 66.19 203 PHE A CA 1
ATOM 1630 C C . PHE A 1 203 ? -11.160 1.124 24.157 1.00 66.19 203 PHE A C 1
ATOM 1632 O O . PHE A 1 203 ? -11.555 1.685 25.177 1.00 66.19 203 PHE A O 1
ATOM 1639 N N . PRO A 1 204 ? -10.129 0.256 24.166 1.00 52.56 204 PRO A N 1
ATOM 1640 C CA . PRO A 1 204 ? -9.326 -0.023 25.359 1.00 52.56 204 PRO A CA 1
ATOM 1641 C C . PRO A 1 204 ? -8.425 1.146 25.780 1.00 52.56 204 PRO A C 1
ATOM 1643 O O . PRO A 1 204 ? -8.076 1.985 24.915 1.00 52.56 204 PRO A O 1
#

Foldseek 3Di:
DLVCPAPVVVVQLCVQDVDPDDDPVSVVPDDPLVVLADVVLVVVLVVLLVVLLLCAPPDPQNFAHDQDDPDLVVSLVVVLVVNVVSLVSSLVSSQVSNCSSCVPPPDPDCPDRDDSCNRPGPCSDDSVVNSVRSVVRNVVRLLCCQQQLHEPVGTDGQDDDPPPVSVVVCVVVCRHVPHDHDPVSDADDDPDCPDCRHPVNSPD

pLDDT: mean 82.08, std 11.49, range [49.84, 96.38]

Sequence (204 aa):
MGFLNTPLATYLIRLLNTSVNIQVGDIEDLPDLSSKVNPKDVSRAIELSKTEWNMWESSFEFSGVKFEGKSFYESFKLFHEETTRIINELHTLENIISANVTKDLNVSIELRDVDLESISLESNCSLLELQSKWAAQLISYVIGCIMGRYSIINEGIMFASKKQNHFFEKVNEGAFSNFFPDDDGIIPLTDQEWFKDDATNRFP

Nearest PDB structures (foldseek):
  8c45-assembly1_A  TM=8.601E-01  e=5.680E-08  Salmonella enterica subsp. enterica serovar Typhimurium str. D23580
  8c45-assembly2_B  TM=8.611E-01  e=6.296E-08  Salmonella enterica subsp. enterica serovar Typhimurium str. D23580
  8zek-assembly1_A  TM=8.591E-01  e=1.246E-06  Escherichia coli
  8xqx-assembly1_P  TM=4.547E-01  e=5.162E+00  Chlamydomonas reinhardtii